Protein AF-A0A2R5G5I7-F1 (afdb_monomer)

InterPro domains:
  IPR021102 Peptide-N4-(N-acetyl-beta-glucosaminyl)asparagine amidase A [PTHR31104] (161-256)
  IPR056948 Peptide N-acetyl-beta-D-glucosaminyl asparaginase amidase A, N-terminal [PF12222] (2-247)

Nearest PDB structures (foldseek):
  4w8j-assembly1_A-2  TM=5.426E-01  e=4.373E-01  Bacillus thuringiensis serovar kurstaki str. HD73
  1c28-assembly1_A  TM=5.038E-01  e=1.979E+00  Mus musculus
  4ht1-assembly1_T  TM=3.575E-01  e=1.871E+00  Homo sapiens
  2boi-assembly1_A  TM=2.835E-01  e=2.093E+00  Chromobacterium violaceum
  7xpg-assembly1_A  TM=1.201E-01  e=4.329E+00  Lake Sinai virus 1

pLDDT: mean 86.91, std 13.25, range [26.72, 98.12]

Structure (mmCIF, N/CA/C/O backbone):
data_AF-A0A2R5G5I7-F1
#
_entry.id   AF-A0A2R5G5I7-F1
#
loop_
_atom_site.group_PDB
_atom_site.id
_atom_site.type_symbol
_atom_site.label_atom_id
_atom_site.label_alt_id
_atom_site.label_comp_id
_atom_site.label_asym_id
_atom_site.label_entity_id
_atom_site.label_seq_id
_atom_site.pdbx_PDB_ins_code
_atom_site.Cartn_x
_atom_site.Cartn_y
_atom_site.Cartn_z
_atom_site.occupancy
_atom_site.B_iso_or_equiv
_atom_site.auth_seq_id
_atom_site.auth_comp_id
_atom_site.auth_asym_id
_atom_site.auth_atom_id
_atom_site.pdbx_PDB_model_num
ATOM 1 N N . MET A 1 1 ? -16.410 -12.093 -3.187 1.00 86.00 1 MET A N 1
ATOM 2 C CA . MET A 1 1 ? -14.958 -11.847 -3.341 1.00 86.00 1 MET A CA 1
ATOM 3 C C . MET A 1 1 ? -14.783 -10.716 -4.334 1.00 86.00 1 MET A C 1
ATOM 5 O O . MET A 1 1 ? -15.538 -10.669 -5.301 1.00 86.00 1 MET A O 1
ATOM 9 N N . VAL A 1 2 ? -13.843 -9.808 -4.097 1.00 90.75 2 VAL A N 1
ATOM 10 C CA . VAL A 1 2 ? -13.507 -8.735 -5.038 1.00 90.75 2 VAL A CA 1
ATOM 11 C C . VAL A 1 2 ? -12.024 -8.823 -5.360 1.00 90.75 2 VAL A C 1
ATOM 13 O O . VAL A 1 2 ? -11.201 -8.785 -4.452 1.00 90.75 2 VAL A O 1
ATOM 16 N N . VAL A 1 3 ? -11.691 -8.945 -6.642 1.00 94.88 3 VAL A N 1
ATOM 17 C CA . VAL A 1 3 ? -10.308 -9.019 -7.127 1.00 94.88 3 VAL A CA 1
ATOM 18 C C . VAL A 1 3 ? -10.029 -7.800 -7.990 1.00 94.88 3 VAL A C 1
ATOM 20 O O . VAL A 1 3 ? -10.799 -7.487 -8.894 1.00 94.88 3 VAL A O 1
ATOM 23 N N . LEU A 1 4 ? -8.931 -7.111 -7.711 1.00 95.75 4 LEU A N 1
ATOM 24 C CA . LEU A 1 4 ? -8.389 -6.085 -8.584 1.00 95.75 4 LEU A CA 1
ATOM 25 C C . LEU A 1 4 ? -7.396 -6.742 -9.546 1.00 95.75 4 LEU A C 1
ATOM 27 O O . LEU A 1 4 ? -6.404 -7.321 -9.109 1.00 95.75 4 LEU A O 1
ATOM 31 N N . GLU A 1 5 ? -7.666 -6.644 -10.840 1.00 97.25 5 GLU A N 1
ATOM 32 C CA . GLU A 1 5 ? -6.769 -7.057 -11.913 1.00 97.25 5 GLU A CA 1
ATOM 33 C C . GLU A 1 5 ? -6.118 -5.812 -12.525 1.00 97.25 5 GLU A C 1
ATOM 35 O O . GLU A 1 5 ? -6.801 -4.843 -12.863 1.00 97.25 5 GLU A O 1
ATOM 40 N N . MET A 1 6 ? -4.799 -5.829 -12.683 1.00 97.69 6 MET A N 1
ATOM 41 C CA . MET A 1 6 ? -4.054 -4.834 -13.446 1.00 97.69 6 MET A CA 1
ATOM 42 C C . MET A 1 6 ? -3.291 -5.534 -14.566 1.00 97.69 6 MET A C 1
ATOM 44 O O . MET A 1 6 ? -2.463 -6.399 -14.304 1.00 97.69 6 MET A O 1
ATOM 48 N N . GLU A 1 7 ? -3.516 -5.105 -15.803 1.00 98.00 7 GLU A N 1
ATOM 49 C CA . GLU A 1 7 ? -2.695 -5.455 -16.960 1.00 98.00 7 GLU A CA 1
ATOM 50 C C . GLU A 1 7 ? -1.863 -4.242 -17.351 1.00 98.00 7 GLU A C 1
ATOM 52 O O . GLU A 1 7 ? -2.399 -3.147 -17.541 1.00 98.00 7 GLU A O 1
ATOM 57 N N . ALA A 1 8 ? -0.555 -4.421 -17.493 1.00 97.12 8 ALA A N 1
ATOM 58 C CA . ALA A 1 8 ? 0.335 -3.328 -17.830 1.00 97.12 8 ALA A CA 1
ATOM 59 C C . ALA A 1 8 ? 1.416 -3.749 -18.824 1.00 97.12 8 ALA A C 1
ATOM 61 O O . ALA A 1 8 ? 1.831 -4.907 -18.902 1.00 97.12 8 ALA A O 1
ATOM 62 N N . ALA A 1 9 ? 1.867 -2.784 -19.616 1.00 96.44 9 ALA A N 1
ATOM 63 C CA . ALA A 1 9 ? 2.983 -2.954 -20.525 1.00 96.44 9 ALA A CA 1
ATOM 64 C C . ALA A 1 9 ? 3.779 -1.661 -20.634 1.00 96.44 9 ALA A C 1
ATOM 66 O O . ALA A 1 9 ? 3.211 -0.569 -20.633 1.00 96.44 9 ALA A O 1
ATOM 67 N N . VAL A 1 10 ? 5.089 -1.797 -20.797 1.00 95.38 10 VAL A N 1
ATOM 68 C CA . VAL A 1 10 ? 5.970 -0.688 -21.149 1.00 95.38 10 VAL A CA 1
ATOM 69 C C . VAL A 1 10 ? 6.712 -1.029 -22.431 1.00 95.38 10 VAL A C 1
ATOM 71 O O . VAL A 1 10 ? 7.207 -2.146 -22.601 1.00 95.38 10 VAL A O 1
ATOM 74 N N . ASP A 1 11 ? 6.727 -0.071 -23.351 1.00 93.94 11 ASP A N 1
ATOM 75 C CA . ASP A 1 11 ? 7.384 -0.189 -24.649 1.00 93.94 11 ASP A CA 1
ATOM 76 C C . ASP A 1 11 ? 8.391 0.944 -24.817 1.00 93.94 11 ASP A C 1
ATOM 78 O O . ASP A 1 11 ? 8.018 2.119 -24.779 1.00 93.94 11 ASP A O 1
ATOM 82 N N . GLY A 1 12 ? 9.666 0.580 -24.953 1.00 93.62 12 GLY A N 1
ATOM 83 C CA . GLY A 1 12 ? 10.798 1.498 -25.012 1.00 93.62 12 GLY A CA 1
ATOM 84 C C . GLY A 1 12 ? 11.698 1.410 -23.781 1.00 93.62 12 GLY A C 1
ATOM 85 O O . GLY A 1 12 ? 11.572 0.523 -22.942 1.00 93.62 12 GLY A O 1
ATOM 86 N N . ARG A 1 13 ? 12.652 2.338 -23.680 1.00 93.44 13 ARG A N 1
ATOM 87 C CA . ARG A 1 13 ? 13.638 2.357 -22.594 1.00 93.44 13 ARG A CA 1
ATOM 88 C C . ARG A 1 13 ? 13.071 3.007 -21.342 1.00 93.44 13 ARG A C 1
ATOM 90 O O . ARG A 1 13 ? 12.703 4.178 -21.386 1.00 93.44 13 ARG A O 1
ATOM 97 N N . GLN A 1 14 ? 13.062 2.291 -20.222 1.00 94.12 14 GLN A N 1
ATOM 98 C CA . GLN A 1 14 ? 12.621 2.822 -18.931 1.00 94.12 14 GLN A CA 1
ATOM 99 C C . GLN A 1 14 ? 13.295 2.077 -17.777 1.00 94.12 14 GLN A C 1
ATOM 101 O O . GLN A 1 14 ? 13.744 0.951 -17.967 1.00 94.12 14 GLN A O 1
ATOM 106 N N . PHE A 1 15 ? 13.378 2.719 -16.612 1.00 93.19 15 PHE A N 1
ATOM 107 C CA . PHE A 1 15 ? 13.672 2.042 -15.347 1.00 93.19 15 PHE A CA 1
ATOM 108 C C . PHE A 1 15 ? 12.393 1.539 -14.689 1.00 93.19 15 PHE A C 1
ATOM 110 O O . PHE A 1 15 ? 11.290 1.922 -15.085 1.00 93.19 15 PHE A O 1
ATOM 117 N N . ASP A 1 16 ? 12.531 0.701 -13.674 1.00 92.25 16 ASP A N 1
ATOM 118 C CA . ASP A 1 16 ? 11.408 0.375 -12.814 1.00 92.25 16 ASP A CA 1
ATOM 119 C C . ASP A 1 16 ? 10.873 1.624 -12.089 1.00 92.25 16 ASP A C 1
ATOM 121 O O . ASP A 1 16 ? 11.587 2.597 -11.827 1.00 92.25 16 ASP A O 1
ATOM 125 N N . ARG A 1 17 ? 9.562 1.638 -11.846 1.00 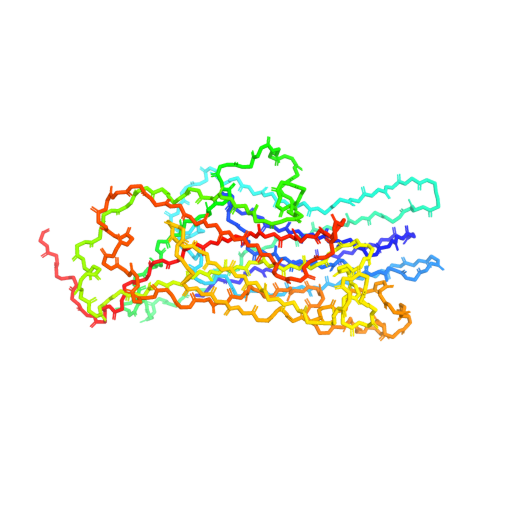94.06 17 ARG A N 1
ATOM 126 C CA . ARG A 1 17 ? 8.848 2.758 -11.234 1.00 94.06 17 ARG A CA 1
ATOM 127 C C . ARG A 1 17 ? 7.951 2.236 -10.137 1.00 94.06 17 ARG A C 1
ATOM 129 O O . ARG A 1 17 ? 7.108 1.383 -10.396 1.00 94.06 17 ARG A O 1
ATOM 136 N N . MET A 1 18 ? 8.059 2.810 -8.943 1.00 93.50 18 MET A N 1
ATOM 137 C CA . MET A 1 18 ? 7.036 2.604 -7.926 1.00 93.50 18 MET A CA 1
ATOM 138 C C . MET A 1 18 ? 5.689 3.130 -8.433 1.00 93.50 18 MET A C 1
ATOM 140 O O . MET A 1 18 ? 5.617 4.163 -9.101 1.00 93.50 18 MET A O 1
ATOM 144 N N . GLY A 1 19 ? 4.625 2.422 -8.082 1.00 95.12 19 GLY A N 1
ATOM 145 C CA . GLY A 1 19 ? 3.267 2.796 -8.401 1.00 95.12 19 GLY A CA 1
ATOM 146 C C . GLY A 1 19 ? 2.276 2.388 -7.327 1.00 95.12 19 GLY A C 1
ATOM 147 O O . GLY A 1 19 ? 2.539 1.516 -6.493 1.00 95.12 19 GLY A O 1
ATOM 148 N N . GLY A 1 20 ? 1.102 2.999 -7.386 1.00 95.62 20 GLY A N 1
ATOM 149 C CA . GLY A 1 20 ? -0.041 2.566 -6.602 1.00 95.62 20 GLY A CA 1
ATOM 150 C C . GLY A 1 20 ? -1.366 2.877 -7.279 1.00 95.62 20 GLY A C 1
ATOM 151 O O . GLY A 1 20 ? -1.437 3.682 -8.211 1.00 95.62 20 GLY A O 1
ATOM 152 N N . PHE A 1 21 ? -2.418 2.226 -6.795 1.00 95.69 21 PHE A N 1
ATOM 153 C CA . PHE A 1 21 ? -3.791 2.490 -7.205 1.00 95.69 21 PHE A CA 1
ATOM 154 C C . PHE A 1 21 ? -4.659 2.736 -5.974 1.00 95.69 21 PHE A C 1
ATOM 156 O O . PHE A 1 21 ? -4.633 1.943 -5.028 1.00 95.69 21 PHE A O 1
ATOM 163 N N . TRP A 1 22 ? -5.425 3.823 -6.002 1.00 93.94 22 TRP A N 1
ATOM 164 C CA . TRP A 1 22 ? -6.301 4.247 -4.918 1.00 93.94 22 TRP A CA 1
ATOM 165 C C . TRP A 1 22 ? -7.735 4.401 -5.404 1.00 93.94 22 TRP A C 1
ATOM 167 O O . TRP A 1 22 ? -7.970 4.850 -6.525 1.00 93.94 22 TRP A O 1
ATOM 177 N N . ILE A 1 23 ? -8.682 4.089 -4.521 1.00 91.25 23 ILE A N 1
ATOM 178 C CA . ILE A 1 23 ? -10.095 4.447 -4.669 1.00 91.25 23 ILE A CA 1
ATOM 179 C C . ILE A 1 23 ? -10.515 5.212 -3.418 1.00 91.25 23 ILE A C 1
ATOM 181 O O . ILE A 1 23 ? -10.283 4.732 -2.313 1.00 91.25 23 ILE A O 1
ATOM 185 N N . ASP A 1 24 ? -11.095 6.403 -3.575 1.00 88.62 24 ASP A N 1
ATOM 186 C CA . ASP A 1 24 ? -11.522 7.295 -2.486 1.00 88.62 24 ASP A CA 1
ATOM 187 C C . ASP A 1 24 ? -10.443 7.455 -1.388 1.00 88.62 24 ASP A C 1
ATOM 189 O O . ASP A 1 24 ? -10.712 7.377 -0.189 1.00 88.62 24 ASP A O 1
ATOM 193 N N . ASN A 1 25 ? -9.194 7.675 -1.812 1.00 89.94 25 ASN A N 1
ATOM 194 C CA . ASN A 1 25 ? -7.980 7.766 -0.984 1.00 89.94 25 ASN A CA 1
ATOM 195 C C . ASN A 1 25 ? -7.515 6.476 -0.284 1.00 89.94 25 ASN A C 1
ATOM 197 O O . ASN A 1 25 ? -6.524 6.502 0.442 1.00 89.94 25 ASN A O 1
ATOM 201 N N . CYS A 1 26 ? -8.169 5.340 -0.502 1.00 92.31 26 CYS A N 1
ATOM 202 C CA . CYS A 1 26 ? -7.730 4.053 0.024 1.00 92.31 26 CYS A CA 1
ATOM 203 C C . CYS A 1 26 ? -6.816 3.348 -0.979 1.00 92.31 26 CYS A C 1
ATOM 205 O O . CYS A 1 26 ? -7.237 3.060 -2.101 1.00 92.31 26 CYS A O 1
ATOM 207 N N . LYS A 1 27 ? -5.569 3.067 -0.581 1.00 94.69 27 LYS A N 1
ATOM 208 C CA . LYS A 1 27 ? -4.617 2.324 -1.412 1.00 94.69 27 LYS A CA 1
ATOM 209 C C . LYS A 1 27 ? -5.051 0.865 -1.532 1.00 94.69 27 LYS A C 1
ATOM 211 O O . LYS A 1 27 ? -5.058 0.119 -0.555 1.00 94.69 27 LYS A O 1
ATOM 216 N N . LEU A 1 28 ? -5.360 0.442 -2.751 1.00 94.94 28 LEU A N 1
ATOM 217 C CA . LEU A 1 28 ? -5.752 -0.933 -3.048 1.00 94.94 28 LEU A CA 1
ATOM 218 C C . LEU A 1 28 ? -4.622 -1.743 -3.673 1.00 94.94 28 LEU A C 1
ATOM 220 O O . LEU A 1 28 ? -4.646 -2.963 -3.566 1.00 94.94 28 LEU A O 1
ATOM 224 N N . LEU A 1 29 ? -3.634 -1.091 -4.290 1.00 96.44 29 LEU A N 1
ATOM 225 C CA . LEU A 1 29 ? -2.477 -1.745 -4.899 1.00 96.44 29 LEU A CA 1
ATOM 226 C C . LEU A 1 29 ? -1.211 -0.908 -4.689 1.00 96.44 29 LEU A C 1
ATOM 228 O O . LEU A 1 29 ? -1.249 0.315 -4.814 1.00 96.44 29 LEU A O 1
ATOM 232 N N . HIS A 1 30 ? -0.094 -1.582 -4.412 1.00 96.56 30 HIS A N 1
ATOM 233 C CA . HIS A 1 30 ? 1.258 -1.020 -4.330 1.00 96.56 30 HIS A CA 1
ATOM 234 C C . HIS A 1 30 ? 2.199 -1.914 -5.135 1.00 96.56 30 HIS A C 1
ATOM 236 O O . HIS A 1 30 ? 2.119 -3.135 -5.011 1.00 96.56 30 HIS A O 1
ATOM 242 N N . LEU A 1 31 ? 3.063 -1.342 -5.970 1.00 96.12 31 LEU A N 1
ATOM 243 C CA . LEU A 1 31 ? 3.909 -2.111 -6.889 1.00 96.12 31 LEU A CA 1
ATOM 244 C C . LEU A 1 31 ? 5.167 -1.346 -7.311 1.00 96.12 31 LEU A C 1
ATOM 246 O O . LEU A 1 31 ? 5.245 -0.132 -7.139 1.00 96.12 31 LEU A O 1
ATOM 250 N N . THR A 1 32 ? 6.116 -2.050 -7.925 1.00 95.38 32 THR A N 1
ATOM 251 C CA . THR A 1 32 ? 7.037 -1.487 -8.922 1.00 95.38 32 THR A CA 1
ATOM 252 C C . THR A 1 32 ? 6.690 -2.027 -10.314 1.00 95.38 32 THR A C 1
ATOM 254 O O . THR A 1 32 ? 6.130 -3.117 -10.440 1.00 95.38 32 THR A O 1
ATOM 257 N N . THR A 1 33 ? 6.955 -1.268 -11.374 1.00 95.62 33 THR A N 1
ATOM 258 C CA . THR A 1 33 ? 6.709 -1.695 -12.759 1.00 95.62 33 THR A CA 1
ATOM 259 C C . THR A 1 33 ? 7.786 -2.658 -13.234 1.00 95.62 33 THR A C 1
ATOM 261 O O . THR A 1 33 ? 8.932 -2.538 -12.820 1.00 95.62 33 THR A O 1
ATOM 264 N N . ALA A 1 34 ? 7.466 -3.547 -14.177 1.00 94.38 34 ALA A N 1
ATOM 265 C CA . ALA A 1 34 ? 8.493 -4.379 -14.798 1.00 94.38 34 ALA A CA 1
ATOM 266 C C . ALA A 1 34 ? 9.451 -3.527 -15.652 1.00 94.38 34 ALA A C 1
ATOM 268 O O . ALA A 1 34 ? 9.011 -2.784 -16.531 1.00 94.38 34 ALA A O 1
ATOM 269 N N . GLU A 1 35 ? 10.760 -3.651 -15.420 1.00 92.69 35 GLU A N 1
ATOM 270 C CA . GLU A 1 35 ? 11.772 -2.927 -16.195 1.00 92.69 35 GLU A CA 1
ATOM 271 C C . GLU A 1 35 ? 12.026 -3.575 -17.581 1.00 92.69 35 GLU A C 1
ATOM 273 O O . GLU A 1 35 ? 12.472 -4.732 -17.654 1.00 92.69 35 GLU A O 1
ATOM 278 N N . PRO A 1 36 ? 11.838 -2.848 -18.701 1.00 90.06 36 PRO A N 1
ATOM 279 C CA . PRO A 1 36 ? 12.081 -3.365 -20.048 1.00 90.06 36 PRO A CA 1
ATOM 280 C C . PRO A 1 36 ? 13.575 -3.586 -20.328 1.00 90.06 36 PRO A C 1
ATOM 282 O O . PRO A 1 36 ? 14.438 -2.878 -19.815 1.00 90.06 36 PRO A O 1
ATOM 285 N N . LEU A 1 37 ? 13.898 -4.551 -21.197 1.00 81.00 37 LEU A N 1
ATOM 286 C CA . LEU A 1 37 ? 15.235 -4.633 -21.796 1.00 81.00 37 LEU A CA 1
ATOM 287 C C . LEU A 1 37 ? 15.387 -3.526 -22.838 1.00 81.00 37 LEU A C 1
ATOM 289 O O . LEU A 1 37 ? 14.476 -3.282 -23.620 1.00 81.00 37 LEU A O 1
ATOM 293 N N . ASN A 1 38 ? 16.540 -2.864 -22.863 1.00 70.06 38 ASN A N 1
ATOM 294 C CA . ASN A 1 38 ? 16.769 -1.737 -23.761 1.00 70.06 38 ASN A CA 1
ATOM 295 C C . ASN A 1 38 ? 17.230 -2.173 -25.162 1.00 70.06 38 ASN A C 1
ATOM 297 O O . ASN A 1 38 ? 18.329 -2.725 -25.259 1.00 70.06 38 ASN A O 1
ATOM 301 N N . PRO A 1 39 ? 16.515 -1.792 -26.243 1.00 68.75 39 PRO A N 1
ATOM 302 C CA . PRO A 1 39 ? 15.084 -1.460 -26.331 1.00 68.75 39 PRO A CA 1
ATOM 303 C C . PRO A 1 39 ? 14.205 -2.717 -26.487 1.00 68.75 39 PRO A C 1
ATOM 305 O O . PRO A 1 39 ? 14.615 -3.699 -27.107 1.00 68.75 39 PRO A O 1
ATOM 308 N N . GLY A 1 40 ? 12.979 -2.670 -25.961 1.00 82.31 40 GLY A N 1
ATOM 309 C CA . GLY A 1 40 ? 12.063 -3.804 -25.972 1.00 82.31 40 GLY A CA 1
ATOM 310 C C . GLY A 1 40 ? 10.753 -3.520 -25.241 1.00 82.31 40 GLY A C 1
ATOM 311 O O . GLY A 1 40 ? 10.602 -2.499 -24.570 1.00 82.31 40 GLY A O 1
ATOM 312 N N . ARG A 1 41 ? 9.809 -4.454 -25.382 1.00 90.94 41 ARG A N 1
ATOM 313 C CA . ARG A 1 41 ? 8.504 -4.429 -24.718 1.00 90.94 41 ARG A CA 1
ATOM 314 C C . ARG A 1 41 ? 8.470 -5.476 -23.614 1.00 90.94 41 ARG A C 1
ATOM 316 O O . ARG A 1 41 ? 8.804 -6.634 -23.859 1.00 90.94 41 ARG A O 1
ATOM 323 N N . VAL A 1 42 ? 7.999 -5.090 -22.434 1.00 92.81 42 VAL A N 1
ATOM 324 C CA . VAL A 1 42 ? 7.639 -6.026 -21.361 1.00 92.81 42 VAL A CA 1
ATOM 325 C C . VAL A 1 42 ? 6.187 -5.796 -20.965 1.00 92.81 42 VAL A C 1
ATOM 327 O O . VAL A 1 42 ? 5.706 -4.663 -20.955 1.00 92.81 42 VAL A O 1
ATOM 330 N N . ALA A 1 43 ? 5.479 -6.886 -20.694 1.00 94.69 43 ALA A N 1
ATOM 331 C CA . ALA A 1 43 ? 4.103 -6.876 -20.228 1.00 94.69 43 ALA A CA 1
ATOM 332 C C . ALA A 1 43 ? 3.993 -7.752 -18.983 1.00 94.69 43 ALA A C 1
ATOM 334 O O . ALA A 1 43 ? 4.698 -8.756 -18.868 1.00 94.69 43 ALA A O 1
ATOM 335 N N . TRP A 1 44 ? 3.123 -7.358 -18.063 1.00 95.19 44 TRP A N 1
ATOM 336 C CA . TRP A 1 44 ? 2.859 -8.082 -16.831 1.00 95.19 44 TRP A CA 1
ATOM 337 C C . TRP A 1 44 ? 1.400 -7.909 -16.422 1.00 95.19 44 TRP A C 1
ATOM 339 O O . TRP A 1 44 ? 0.730 -6.953 -16.822 1.00 95.19 44 TRP A O 1
ATOM 349 N N . SER A 1 45 ? 0.917 -8.846 -15.616 1.00 95.81 45 SER A N 1
ATOM 350 C CA . SER A 1 45 ? -0.388 -8.767 -14.979 1.00 95.81 45 SER A CA 1
ATOM 351 C C . SER A 1 45 ? -0.257 -8.976 -13.477 1.00 95.81 45 SER A C 1
ATOM 353 O O . SER A 1 45 ? 0.687 -9.604 -12.992 1.00 95.81 45 SER A O 1
ATOM 355 N N . VAL A 1 46 ? -1.199 -8.401 -12.740 1.00 95.88 46 VAL A N 1
ATOM 356 C CA . VAL A 1 46 ? -1.295 -8.501 -11.290 1.00 95.88 46 VAL A CA 1
ATOM 357 C C . VAL A 1 46 ? -2.742 -8.761 -10.927 1.00 95.88 46 VAL A C 1
ATOM 359 O O . VAL A 1 46 ? -3.630 -8.046 -11.381 1.00 95.88 46 VAL A O 1
ATOM 362 N N . GLU A 1 47 ? -2.959 -9.734 -10.055 1.00 96.44 47 GLU A N 1
ATOM 363 C CA . GLU A 1 47 ? -4.237 -9.958 -9.395 1.00 96.44 47 GLU A CA 1
ATOM 364 C C . GLU A 1 47 ? -4.065 -9.748 -7.895 1.00 96.44 47 GLU A C 1
ATOM 366 O O . GLU A 1 47 ? -3.090 -10.206 -7.287 1.00 96.44 47 GLU A O 1
ATOM 371 N N . ARG A 1 48 ? -5.013 -9.043 -7.285 1.00 95.12 48 ARG A N 1
ATOM 372 C CA . ARG A 1 48 ? -5.007 -8.776 -5.853 1.00 95.12 48 ARG A CA 1
ATOM 373 C C . ARG A 1 48 ? -6.394 -8.926 -5.268 1.00 95.12 48 ARG A C 1
ATOM 375 O O . ARG A 1 48 ? -7.333 -8.269 -5.712 1.00 95.12 48 ARG A O 1
ATOM 382 N N . ASP A 1 49 ? -6.506 -9.750 -4.235 1.00 94.12 49 ASP A N 1
ATOM 383 C CA . ASP A 1 49 ? -7.720 -9.816 -3.435 1.00 94.12 49 ASP A CA 1
ATOM 384 C C . ASP A 1 49 ? -7.885 -8.507 -2.650 1.00 94.12 49 ASP A C 1
ATOM 386 O O . ASP A 1 49 ? -7.055 -8.145 -1.815 1.00 94.12 49 ASP A O 1
ATOM 390 N N . VAL A 1 50 ? -8.957 -7.783 -2.955 1.00 93.88 50 VAL A N 1
ATOM 391 C CA . VAL A 1 50 ? -9.361 -6.544 -2.281 1.00 93.88 50 VAL A CA 1
ATOM 392 C C . VAL A 1 50 ? -10.723 -6.715 -1.604 1.00 93.88 50 VAL A C 1
ATOM 394 O O . VAL A 1 50 ? -11.411 -5.738 -1.315 1.00 93.88 50 VAL A O 1
ATOM 397 N N . THR A 1 51 ? -11.123 -7.958 -1.314 1.00 90.75 51 THR A N 1
ATOM 398 C CA . THR A 1 51 ? -12.363 -8.295 -0.603 1.00 90.75 51 THR A CA 1
ATOM 399 C C . THR A 1 51 ? -12.528 -7.538 0.721 1.00 90.75 51 THR A C 1
ATOM 401 O O . THR A 1 51 ? -13.644 -7.071 0.961 1.00 90.75 51 THR A O 1
ATOM 404 N N . PRO A 1 52 ? -11.482 -7.311 1.549 1.00 89.69 52 PRO A N 1
ATOM 405 C CA . PRO A 1 52 ? -11.617 -6.484 2.754 1.00 89.69 52 PRO A CA 1
ATOM 406 C C . PRO A 1 52 ? -12.111 -5.052 2.477 1.00 89.69 52 PRO A C 1
ATOM 408 O O . PRO A 1 52 ? -12.758 -4.442 3.323 1.00 89.69 52 PRO A O 1
ATOM 411 N N . PHE A 1 53 ? -11.882 -4.537 1.266 1.00 90.69 53 PHE A N 1
ATOM 412 C CA . PHE A 1 53 ? -12.292 -3.203 0.818 1.00 90.69 53 PHE A CA 1
ATOM 413 C C . PHE A 1 53 ? -13.604 -3.209 0.023 1.00 90.69 53 PHE A C 1
ATOM 415 O O . PHE A 1 53 ? -14.010 -2.177 -0.512 1.00 90.69 53 PHE A O 1
ATOM 422 N N . ALA A 1 54 ? -14.308 -4.344 -0.055 1.00 88.81 54 ALA A N 1
ATOM 423 C CA . ALA A 1 54 ? -15.508 -4.486 -0.881 1.00 88.81 54 ALA A CA 1
ATOM 424 C C . ALA A 1 54 ? -16.595 -3.448 -0.555 1.00 88.81 54 ALA A C 1
ATOM 426 O O . ALA A 1 54 ? -17.337 -3.055 -1.453 1.00 88.81 54 ALA A O 1
ATOM 427 N N . ARG A 1 55 ? -16.653 -2.936 0.686 1.00 86.12 55 ARG A N 1
ATOM 428 C CA . ARG A 1 55 ? -17.588 -1.866 1.090 1.00 86.12 55 ARG A CA 1
ATOM 429 C C . ARG A 1 55 ? -17.443 -0.595 0.258 1.00 86.12 55 ARG A C 1
ATOM 431 O O . ARG A 1 55 ? -18.406 0.143 0.086 1.00 86.12 55 ARG A O 1
ATOM 438 N N . MET A 1 56 ? -16.239 -0.339 -0.246 1.00 86.00 56 MET A N 1
ATOM 439 C CA . MET A 1 56 ? -15.945 0.829 -1.069 1.00 86.00 56 MET A CA 1
ATOM 440 C C . MET A 1 56 ? -16.416 0.662 -2.515 1.00 86.00 56 MET A C 1
ATOM 442 O O . MET A 1 56 ? -16.617 1.670 -3.188 1.00 86.00 56 MET A O 1
ATOM 446 N N . LEU A 1 57 ? -16.600 -0.580 -2.977 1.00 84.06 57 LEU A N 1
ATOM 447 C CA . LEU A 1 57 ? -16.787 -0.936 -4.389 1.00 84.06 57 LEU A CA 1
ATOM 448 C C . LEU A 1 57 ? -18.186 -1.486 -4.693 1.00 84.06 57 LEU A C 1
ATOM 450 O O . LEU A 1 57 ? -18.692 -1.324 -5.800 1.00 84.06 57 LEU A O 1
ATOM 454 N N . VAL A 1 58 ? -18.816 -2.151 -3.724 1.00 80.06 58 VAL A N 1
ATOM 455 C CA . VAL A 1 58 ? -20.097 -2.843 -3.893 1.00 80.06 58 VAL A CA 1
ATOM 456 C C . VAL A 1 58 ? -21.237 -1.997 -3.328 1.00 80.06 58 VAL A C 1
ATOM 458 O O . VAL A 1 58 ? -21.147 -1.478 -2.219 1.00 80.06 58 VAL A O 1
ATOM 461 N N . GLY A 1 59 ? -22.339 -1.888 -4.077 1.00 73.12 59 GLY A N 1
ATOM 462 C CA . GLY A 1 59 ? -23.584 -1.270 -3.596 1.00 73.12 59 GLY A CA 1
ATOM 463 C C . GLY A 1 59 ? -23.570 0.261 -3.520 1.00 73.12 59 GLY A C 1
ATOM 464 O O . GLY A 1 59 ? -24.483 0.846 -2.944 1.00 73.12 59 GLY A O 1
ATOM 465 N N . ARG A 1 60 ? -22.558 0.916 -4.100 1.00 72.69 60 ARG A N 1
ATOM 466 C CA . ARG A 1 60 ? -22.457 2.379 -4.184 1.00 72.69 60 ARG A CA 1
ATOM 467 C C . ARG A 1 60 ? -22.757 2.872 -5.598 1.00 72.69 60 ARG A C 1
ATOM 469 O O . ARG A 1 60 ? -22.365 2.244 -6.579 1.00 72.69 60 ARG A O 1
ATOM 476 N N . SER A 1 61 ? -23.423 4.020 -5.688 1.00 69.00 61 SER A N 1
ATOM 477 C CA . SER A 1 61 ? -23.633 4.735 -6.949 1.00 69.00 61 SER A CA 1
ATOM 478 C C . SER A 1 61 ? -22.397 5.566 -7.302 1.00 69.00 61 SER A C 1
ATOM 480 O O . SER A 1 61 ? -21.852 6.253 -6.441 1.00 69.00 61 SER A O 1
ATOM 482 N N . MET A 1 62 ? -21.982 5.515 -8.569 1.00 70.69 62 MET A N 1
ATOM 483 C CA . MET A 1 62 ? -20.910 6.343 -9.143 1.00 70.69 62 MET A CA 1
ATOM 484 C C . MET A 1 62 ? -21.193 7.852 -8.986 1.00 70.69 62 MET A C 1
ATOM 486 O O . MET A 1 62 ? -22.367 8.238 -8.991 1.00 70.69 62 MET A O 1
ATOM 490 N N . PRO A 1 63 ? -20.153 8.714 -8.939 1.00 76.56 63 PRO A N 1
ATOM 491 C CA . PRO A 1 63 ? -18.736 8.426 -9.223 1.00 76.56 63 PRO A CA 1
ATOM 492 C C . PRO A 1 63 ? -17.877 8.066 -7.993 1.00 76.56 63 PRO A C 1
ATOM 494 O O . PRO A 1 63 ? -18.110 8.572 -6.899 1.00 76.56 63 PRO A O 1
ATOM 497 N N . PHE A 1 64 ? -16.849 7.236 -8.211 1.00 80.31 64 PHE A N 1
ATOM 498 C CA . PHE A 1 64 ? -15.707 7.052 -7.299 1.00 80.31 64 PHE A CA 1
ATOM 499 C C . PHE A 1 64 ? -14.523 7.903 -7.768 1.00 80.31 64 PHE A C 1
ATOM 501 O O . PHE A 1 64 ? -14.353 8.080 -8.978 1.00 80.31 64 PHE A O 1
ATOM 508 N N . ASP A 1 65 ? -13.685 8.374 -6.843 1.00 87.19 65 ASP A N 1
ATOM 509 C CA . ASP A 1 65 ? -12.383 8.946 -7.197 1.00 87.19 65 ASP A CA 1
ATOM 510 C C . ASP A 1 65 ? -11.352 7.817 -7.300 1.00 87.19 65 ASP A C 1
ATOM 512 O O . ASP A 1 65 ? -11.043 7.163 -6.303 1.00 87.19 65 ASP A O 1
ATOM 516 N N . ALA A 1 66 ? -10.864 7.540 -8.509 1.00 89.75 66 ALA A N 1
ATOM 517 C CA . ALA A 1 66 ? -9.914 6.466 -8.781 1.00 89.75 66 ALA A CA 1
ATOM 518 C C . ALA A 1 66 ? -8.619 7.046 -9.353 1.00 89.75 66 ALA A C 1
ATOM 520 O O . ALA A 1 66 ? -8.624 7.665 -10.419 1.00 89.75 66 ALA A O 1
ATOM 521 N N . ILE A 1 67 ? -7.505 6.812 -8.658 1.00 92.06 67 ILE A N 1
ATOM 522 C CA . ILE A 1 67 ? -6.205 7.397 -8.996 1.00 92.06 67 ILE A CA 1
ATOM 523 C C . ILE A 1 67 ? -5.187 6.277 -9.195 1.00 92.06 67 ILE A C 1
ATOM 525 O O . ILE A 1 67 ? -4.931 5.487 -8.289 1.00 92.06 67 ILE A O 1
ATOM 529 N N . LEU A 1 68 ? -4.584 6.233 -10.383 1.00 94.19 68 LEU A N 1
ATOM 530 C CA . LEU A 1 68 ? -3.380 5.459 -10.673 1.00 94.19 68 LEU A CA 1
ATOM 531 C C . LEU A 1 68 ? -2.201 6.432 -10.727 1.00 94.19 68 LEU A C 1
ATOM 533 O O . LEU A 1 68 ? -2.161 7.288 -11.609 1.00 94.19 68 LEU A O 1
ATOM 537 N N . ASP A 1 69 ? -1.249 6.291 -9.807 1.00 94.69 69 ASP A N 1
ATOM 538 C CA . ASP A 1 69 ? -0.027 7.103 -9.786 1.00 94.69 69 ASP A CA 1
ATOM 539 C C . ASP A 1 69 ? 1.183 6.203 -10.037 1.00 94.69 69 ASP A C 1
ATOM 541 O O . ASP A 1 69 ? 1.534 5.367 -9.204 1.00 94.69 69 ASP A O 1
ATOM 545 N N . ILE A 1 70 ? 1.787 6.361 -11.215 1.00 95.50 70 ILE A N 1
ATOM 546 C CA . ILE A 1 70 ? 3.064 5.763 -11.611 1.00 95.50 70 ILE A CA 1
ATOM 547 C C . ILE A 1 70 ? 3.897 6.906 -12.203 1.00 95.50 70 ILE A C 1
ATOM 549 O O . ILE A 1 70 ? 3.670 7.271 -13.363 1.00 95.50 70 ILE A O 1
ATOM 553 N N . PRO A 1 71 ? 4.842 7.499 -11.447 1.00 92.88 71 PRO A N 1
ATOM 554 C CA . PRO A 1 71 ? 5.633 8.641 -11.906 1.00 92.88 71 PRO A CA 1
ATOM 555 C C . PRO A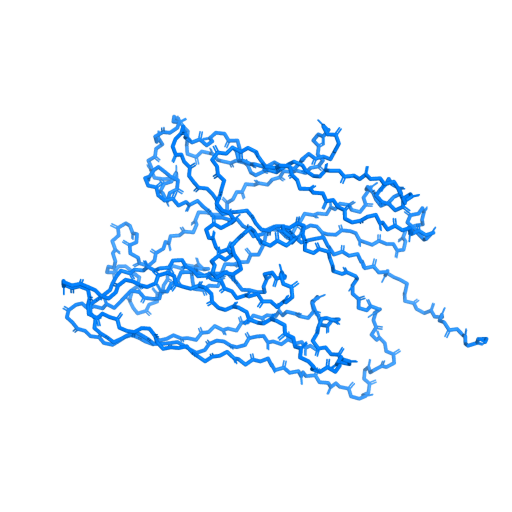 1 71 ? 6.565 8.285 -13.077 1.00 92.88 71 PRO A C 1
ATOM 557 O O . PRO A 1 71 ? 7.748 7.981 -12.899 1.00 92.88 71 PRO A O 1
ATOM 560 N N . ASN A 1 72 ? 6.033 8.321 -14.299 1.00 94.50 72 ASN A N 1
ATOM 561 C CA . ASN A 1 72 ? 6.771 8.007 -15.515 1.00 94.50 72 ASN A CA 1
ATOM 562 C C . ASN A 1 72 ? 7.372 9.271 -16.138 1.00 94.50 72 ASN A C 1
ATOM 564 O O . ASN A 1 72 ? 6.662 10.231 -16.437 1.00 94.50 72 ASN A O 1
ATOM 568 N N . ILE A 1 73 ? 8.680 9.253 -16.390 1.00 93.25 73 ILE A N 1
ATOM 569 C CA . ILE A 1 73 ? 9.389 10.343 -17.065 1.00 93.25 73 ILE A CA 1
ATOM 570 C C . ILE A 1 73 ? 9.823 9.834 -18.437 1.00 93.25 73 ILE A C 1
ATOM 572 O O . ILE A 1 73 ? 10.697 8.970 -18.535 1.00 93.25 73 ILE A O 1
ATOM 576 N N . VAL A 1 74 ? 9.207 10.383 -19.487 1.00 94.25 74 VAL A N 1
ATOM 577 C CA . VAL A 1 74 ? 9.518 10.068 -20.888 1.00 94.25 74 VAL A CA 1
ATOM 578 C C . VAL A 1 74 ? 10.315 11.226 -21.475 1.00 94.25 74 VAL A C 1
ATOM 580 O O . VAL A 1 74 ? 9.758 12.201 -21.979 1.00 94.25 74 VAL A O 1
ATOM 583 N N . GLN A 1 75 ? 11.635 11.155 -21.333 1.00 94.56 75 GLN A N 1
ATOM 584 C CA . GLN A 1 75 ? 12.542 12.205 -21.781 1.00 94.56 75 GLN A CA 1
ATOM 585 C C . GLN A 1 75 ? 13.939 11.656 -22.083 1.00 94.56 75 GLN A C 1
ATOM 587 O O . GLN A 1 75 ? 14.479 10.824 -21.350 1.00 94.56 75 GLN A O 1
ATOM 592 N N . GLY A 1 76 ? 14.566 12.195 -23.134 1.00 92.62 76 GLY A N 1
ATOM 593 C CA . GLY A 1 76 ? 15.945 11.878 -23.498 1.00 92.62 76 GLY A CA 1
ATOM 594 C C . GLY A 1 76 ? 16.097 10.394 -23.848 1.00 92.62 76 GLY A C 1
ATOM 595 O O . GLY A 1 76 ? 15.394 9.926 -24.742 1.00 92.62 76 GLY A O 1
ATOM 596 N N . PRO A 1 77 ? 16.987 9.637 -23.177 1.00 91.69 77 PRO A N 1
ATOM 597 C CA . PRO A 1 77 ? 17.141 8.214 -23.455 1.00 91.69 77 PRO A CA 1
ATOM 598 C C . PRO A 1 77 ? 15.957 7.371 -22.956 1.00 91.69 77 PRO A C 1
ATOM 600 O O . PRO A 1 77 ? 15.851 6.221 -23.370 1.00 91.69 77 PRO A O 1
ATOM 603 N N . TYR A 1 78 ? 15.097 7.898 -22.074 1.00 93.81 78 TYR A N 1
ATOM 604 C CA . TYR A 1 78 ? 13.943 7.180 -21.531 1.00 93.81 78 TYR A CA 1
ATOM 605 C C . TYR A 1 78 ? 12.726 7.381 -22.430 1.00 93.81 78 TYR A C 1
ATOM 607 O O . TYR A 1 78 ? 12.025 8.387 -22.340 1.00 93.81 78 TYR A O 1
ATOM 615 N N . THR A 1 79 ? 12.503 6.424 -23.324 1.00 95.00 79 THR A N 1
ATOM 616 C CA . THR A 1 79 ? 11.413 6.445 -24.308 1.00 95.00 79 THR A CA 1
ATOM 617 C C . THR A 1 79 ? 10.211 5.599 -23.895 1.00 95.00 79 THR A C 1
ATOM 619 O O . THR A 1 79 ? 9.208 5.595 -24.600 1.00 95.00 79 THR A O 1
ATOM 622 N N . GLY A 1 80 ? 10.306 4.877 -22.775 1.00 94.75 80 GLY A N 1
ATOM 623 C CA . GLY A 1 80 ? 9.319 3.888 -22.364 1.00 94.75 80 GLY A CA 1
ATOM 624 C C . GLY A 1 80 ? 7.984 4.490 -21.943 1.00 94.75 80 GLY A C 1
ATOM 625 O O . GLY A 1 80 ? 7.895 5.169 -20.915 1.00 94.75 80 GLY A O 1
ATOM 626 N N . VAL A 1 81 ? 6.937 4.197 -22.711 1.00 94.69 81 VAL A N 1
ATOM 627 C CA . VAL A 1 81 ? 5.557 4.586 -22.394 1.00 94.69 81 VAL A CA 1
ATOM 628 C C . VAL A 1 81 ? 4.859 3.432 -21.686 1.00 94.69 81 VAL A C 1
ATOM 630 O O . VAL A 1 81 ? 4.822 2.318 -22.208 1.00 94.69 81 VAL A O 1
ATOM 633 N N . ILE A 1 82 ? 4.307 3.706 -20.503 1.00 95.88 82 ILE A N 1
ATOM 634 C CA . ILE A 1 82 ? 3.591 2.725 -19.684 1.00 95.88 82 ILE A CA 1
ATOM 635 C C . ILE A 1 82 ? 2.097 2.814 -20.002 1.00 95.88 82 ILE A C 1
ATOM 637 O O . ILE A 1 82 ? 1.488 3.869 -19.834 1.00 95.88 82 ILE A O 1
ATOM 641 N N . ASN A 1 83 ? 1.515 1.701 -20.438 1.00 96.62 83 ASN A N 1
ATOM 642 C CA . ASN A 1 83 ? 0.079 1.538 -20.635 1.00 96.62 83 ASN A CA 1
ATOM 643 C C . ASN A 1 83 ? -0.467 0.600 -19.563 1.00 96.62 83 ASN A C 1
ATOM 645 O O . ASN A 1 83 ? 0.115 -0.458 -19.332 1.00 96.62 83 ASN A O 1
ATOM 649 N N . VAL A 1 84 ? -1.582 0.976 -18.935 1.00 97.62 84 VAL A N 1
ATOM 650 C CA . VAL A 1 84 ? -2.183 0.223 -17.830 1.00 97.62 84 VAL A CA 1
ATOM 651 C C . VAL A 1 84 ? -3.693 0.142 -18.008 1.00 97.62 84 VAL A C 1
ATOM 653 O O . VAL A 1 84 ? -4.342 1.139 -18.312 1.00 97.62 84 VAL A O 1
ATOM 656 N N . THR A 1 85 ? -4.251 -1.044 -17.789 1.00 97.69 85 THR A N 1
ATOM 657 C CA . THR A 1 85 ? -5.688 -1.278 -17.641 1.00 97.69 85 THR A CA 1
ATOM 658 C C . THR A 1 85 ? -5.937 -1.884 -16.269 1.00 97.69 85 THR A C 1
ATOM 660 O O . THR A 1 85 ? -5.291 -2.862 -15.907 1.00 97.69 85 THR A O 1
ATOM 663 N N . VAL A 1 86 ? -6.867 -1.311 -15.506 1.00 95.62 86 VAL A N 1
ATOM 664 C CA . VAL A 1 86 ? -7.265 -1.818 -14.186 1.00 95.62 86 VAL A CA 1
ATOM 665 C C . VAL A 1 86 ? -8.731 -2.234 -14.236 1.00 95.62 86 VAL A C 1
ATOM 667 O O . VAL A 1 86 ? -9.573 -1.475 -14.719 1.00 95.62 86 VAL A O 1
ATOM 670 N N . ARG A 1 87 ? -9.044 -3.432 -13.739 1.00 94.56 87 ARG A N 1
ATOM 671 C CA . ARG A 1 87 ? -10.402 -3.979 -13.641 1.00 94.56 87 ARG A CA 1
ATOM 672 C C . ARG A 1 87 ? -10.682 -4.415 -12.209 1.00 94.56 87 ARG A C 1
ATOM 674 O O . ARG A 1 87 ? -9.843 -5.035 -11.569 1.00 94.56 87 ARG A O 1
ATOM 681 N N . ALA A 1 88 ? -11.881 -4.124 -11.715 1.00 90.75 88 ALA A N 1
ATOM 682 C CA . ALA A 1 88 ? -12.389 -4.712 -10.481 1.00 90.75 88 ALA A CA 1
ATOM 683 C C . ALA A 1 88 ? -13.363 -5.842 -10.842 1.00 90.75 88 ALA A C 1
ATOM 685 O O . ALA A 1 88 ? -14.430 -5.599 -11.404 1.00 90.75 88 ALA A O 1
ATOM 686 N N . LEU A 1 89 ? -12.983 -7.078 -10.534 1.00 91.75 89 LEU A N 1
ATOM 687 C CA . LEU A 1 89 ? -13.777 -8.279 -10.754 1.00 91.75 89 LEU A CA 1
ATOM 688 C C . LEU A 1 89 ? -14.542 -8.610 -9.470 1.00 91.75 89 LEU A C 1
ATOM 690 O O . LEU A 1 89 ? -13.951 -8.937 -8.439 1.00 91.75 89 LEU A O 1
ATOM 694 N N . ILE A 1 90 ? -15.870 -8.507 -9.522 1.00 88.25 90 ILE A N 1
ATOM 695 C CA . ILE A 1 90 ? -16.749 -8.761 -8.377 1.00 88.25 90 ILE A CA 1
ATOM 696 C C . ILE A 1 90 ? -17.401 -10.128 -8.559 1.00 88.25 90 ILE A C 1
ATOM 698 O O . ILE A 1 90 ? -18.246 -10.323 -9.431 1.00 88.25 90 ILE A O 1
ATOM 702 N N . TYR A 1 91 ? -17.021 -11.071 -7.702 1.00 85.56 91 TYR A N 1
ATOM 703 C CA . TYR A 1 91 ? -17.573 -12.419 -7.670 1.00 85.56 91 TYR A CA 1
ATOM 704 C C . TYR A 1 91 ? -18.645 -12.505 -6.584 1.00 85.56 91 TYR A C 1
ATOM 706 O O . TYR A 1 91 ? -18.345 -12.404 -5.384 1.00 85.56 91 TYR A O 1
ATOM 714 N N . TYR A 1 92 ? -19.888 -12.703 -7.018 1.00 76.62 92 TYR A N 1
ATOM 715 C CA . TYR A 1 92 ? -21.061 -12.854 -6.165 1.00 76.62 92 TYR A CA 1
ATOM 716 C C . TYR A 1 92 ? -21.587 -14.289 -6.234 1.00 76.62 92 TYR A C 1
ATOM 718 O O . TYR A 1 92 ? -21.853 -14.803 -7.318 1.00 76.62 92 TYR A O 1
ATOM 726 N N . ASP A 1 93 ? -21.750 -14.916 -5.069 1.00 73.88 93 ASP A N 1
ATOM 727 C CA . ASP A 1 93 ? -22.431 -16.200 -4.932 1.00 73.88 93 ASP A CA 1
ATOM 728 C C . ASP A 1 93 ? -23.804 -15.957 -4.274 1.00 73.88 93 ASP A C 1
ATOM 730 O O . ASP A 1 93 ? -23.860 -15.674 -3.069 1.00 73.88 93 ASP A O 1
ATOM 734 N N . PRO A 1 94 ? -24.915 -16.052 -5.033 1.00 67.06 94 PRO A N 1
ATOM 735 C CA . PRO A 1 94 ? -26.256 -15.811 -4.508 1.00 67.06 94 PRO A CA 1
ATOM 736 C C . PRO A 1 94 ? -26.629 -16.763 -3.366 1.00 67.06 94 PRO A C 1
ATOM 738 O O . PRO A 1 94 ? -27.417 -16.378 -2.505 1.00 67.06 94 PRO A O 1
ATOM 741 N N . GLN A 1 95 ? -26.045 -17.964 -3.292 1.00 66.75 95 GLN A N 1
ATOM 742 C CA . GLN A 1 95 ? -26.359 -18.939 -2.241 1.00 66.75 95 GLN A CA 1
ATOM 743 C C . GLN A 1 95 ? -25.578 -18.702 -0.940 1.00 66.75 95 GLN A C 1
ATOM 745 O O . GLN A 1 95 ? -26.048 -19.082 0.130 1.00 66.75 95 GLN A O 1
ATOM 750 N N . ARG A 1 96 ? -24.424 -18.022 -0.996 1.00 61.75 96 ARG A N 1
ATOM 751 C CA . ARG A 1 96 ? -23.636 -17.619 0.191 1.00 61.75 96 ARG A CA 1
ATOM 752 C C . ARG A 1 96 ? -23.992 -16.235 0.730 1.00 61.75 96 ARG A C 1
ATOM 754 O O . ARG A 1 96 ? -23.467 -15.824 1.763 1.00 61.75 96 ARG A O 1
ATOM 761 N N . SER A 1 97 ? -24.893 -15.523 0.058 1.00 55.03 97 SER A N 1
ATOM 762 C CA . SER A 1 97 ? -25.297 -14.161 0.421 1.00 55.03 97 SER A CA 1
ATOM 763 C C . SER A 1 97 ? -25.890 -14.042 1.835 1.00 55.03 97 SER A C 1
ATOM 765 O O . SER A 1 97 ? -25.750 -12.994 2.455 1.00 55.03 97 SER A O 1
ATOM 767 N N . MET A 1 98 ? -26.453 -15.124 2.389 1.00 47.06 98 MET A N 1
ATOM 768 C CA . MET A 1 98 ? -27.005 -15.166 3.754 1.00 47.06 98 MET A CA 1
ATOM 769 C C . MET A 1 98 ? -25.959 -15.340 4.877 1.00 47.06 98 MET A C 1
ATOM 771 O O . MET A 1 98 ? -26.332 -15.326 6.046 1.00 47.06 98 MET A O 1
ATOM 775 N N . GLN A 1 99 ? -24.672 -15.541 4.561 1.00 53.31 99 GLN A N 1
ATOM 776 C CA . GLN A 1 99 ? -23.608 -15.825 5.548 1.00 53.31 99 GLN A CA 1
ATOM 777 C C . GLN A 1 99 ? -22.451 -14.816 5.535 1.00 53.31 99 GLN A C 1
ATOM 779 O O . GLN A 1 99 ? -21.459 -15.013 6.236 1.00 53.31 99 GLN A O 1
ATOM 784 N N . LEU A 1 100 ? -22.527 -13.757 4.726 1.00 56.84 100 LEU A N 1
ATOM 785 C CA . LEU A 1 100 ? -21.440 -12.785 4.658 1.00 56.84 100 LEU A CA 1
ATOM 786 C C . LEU A 1 100 ? -21.361 -12.008 5.974 1.00 56.84 100 LEU A C 1
ATOM 788 O O . LEU A 1 100 ? -22.299 -11.301 6.341 1.00 56.84 100 LEU A O 1
ATOM 792 N N . ALA A 1 101 ? -20.220 -12.131 6.659 1.00 62.75 101 ALA A N 1
ATOM 793 C CA . ALA A 1 101 ? -19.852 -11.218 7.729 1.00 62.75 101 ALA A CA 1
ATOM 794 C C . ALA A 1 101 ? -19.988 -9.769 7.220 1.00 62.75 101 ALA A C 1
ATOM 796 O O . ALA A 1 101 ? -19.715 -9.505 6.039 1.00 62.75 101 ALA A O 1
ATOM 797 N N . PRO A 1 102 ? -20.435 -8.830 8.069 1.00 75.56 102 PRO A N 1
ATOM 798 C CA . PRO A 1 102 ? -20.585 -7.441 7.667 1.00 75.56 102 PRO A CA 1
ATOM 799 C C . PRO A 1 102 ? -19.263 -6.903 7.110 1.00 75.56 102 PRO A C 1
ATOM 801 O O . PRO A 1 102 ? -18.192 -7.141 7.668 1.00 75.56 102 PRO A O 1
ATOM 804 N N . LEU A 1 103 ? -19.343 -6.173 5.993 1.00 82.81 103 LEU A N 1
ATOM 805 C CA . LEU A 1 103 ? -18.153 -5.619 5.352 1.00 82.81 103 LEU A CA 1
ATOM 806 C C . LEU A 1 103 ? -17.433 -4.655 6.311 1.00 82.81 103 LEU A C 1
ATOM 808 O O . LEU A 1 103 ? -18.112 -3.831 6.940 1.00 82.81 103 LEU A O 1
ATOM 812 N N . PRO A 1 104 ? -16.091 -4.689 6.389 1.00 88.62 104 PRO A N 1
ATOM 813 C CA . PRO A 1 104 ? -15.345 -3.823 7.294 1.00 88.62 104 PRO A CA 1
ATOM 814 C C . PRO A 1 104 ? -15.641 -2.341 7.039 1.00 88.62 104 PRO A C 1
ATOM 816 O O . PRO A 1 104 ? -15.856 -1.921 5.897 1.00 88.62 104 PRO A O 1
ATOM 819 N N . LEU A 1 105 ? -15.671 -1.522 8.091 1.00 89.38 105 LEU A N 1
ATOM 820 C CA . LEU A 1 105 ? -15.489 -0.079 7.920 1.00 89.38 105 LEU A CA 1
ATOM 821 C C . LEU A 1 105 ? -14.040 0.167 7.495 1.00 89.38 105 LEU A C 1
ATOM 823 O O . LEU A 1 105 ? -13.134 -0.503 7.987 1.00 89.38 105 LEU A O 1
ATOM 827 N N . VAL A 1 106 ? -13.836 1.122 6.591 1.00 91.88 106 VAL A N 1
ATOM 828 C CA . VAL A 1 106 ? -12.523 1.432 6.017 1.00 91.88 106 VAL A CA 1
ATOM 829 C C . VAL A 1 106 ? -12.194 2.891 6.297 1.00 91.88 106 VAL A C 1
ATOM 831 O O . VAL A 1 106 ? -12.936 3.781 5.881 1.00 91.88 106 VAL A O 1
ATOM 834 N N . PHE A 1 107 ? -11.072 3.132 6.970 1.00 93.56 107 PHE A N 1
ATOM 835 C CA . PHE A 1 107 ? -10.579 4.465 7.301 1.00 93.56 107 PHE A CA 1
ATOM 836 C C . PHE A 1 107 ? -9.188 4.676 6.682 1.00 93.56 107 PHE A C 1
ATOM 838 O O . PHE A 1 107 ? -8.186 4.261 7.273 1.00 93.56 107 PHE A O 1
ATOM 845 N N . PRO A 1 108 ? -9.087 5.296 5.491 1.00 93.88 108 PRO A N 1
ATOM 846 C CA . PRO A 1 108 ? -7.797 5.691 4.933 1.00 93.88 108 PRO A CA 1
ATOM 847 C C . PRO A 1 108 ? -7.213 6.846 5.759 1.00 93.88 108 PRO A C 1
ATOM 849 O O . PRO A 1 108 ? -7.746 7.955 5.750 1.00 93.88 108 PRO A O 1
ATOM 852 N N . LEU A 1 109 ? -6.116 6.603 6.481 1.00 93.69 109 LEU A N 1
ATOM 853 C CA . LEU A 1 109 ? -5.595 7.568 7.462 1.00 93.69 109 LEU A CA 1
ATOM 854 C C . LEU A 1 109 ? -4.783 8.708 6.830 1.00 93.69 109 LEU A C 1
ATOM 856 O O . LEU A 1 109 ? -4.560 9.736 7.464 1.00 93.69 109 LEU A O 1
ATOM 860 N N . ARG A 1 110 ? -4.345 8.543 5.576 1.00 87.88 110 ARG A N 1
ATOM 861 C CA . ARG A 1 110 ? -3.615 9.571 4.815 1.00 87.88 110 ARG A CA 1
ATOM 862 C C . ARG A 1 110 ? -4.536 10.552 4.072 1.00 87.88 110 ARG A C 1
ATOM 864 O O . ARG A 1 110 ? -4.064 11.511 3.465 1.00 87.88 110 ARG A O 1
ATOM 871 N N . ALA A 1 111 ? -5.848 10.333 4.105 1.00 75.62 111 ALA A N 1
ATOM 872 C CA . ALA A 1 111 ? -6.803 11.147 3.367 1.00 75.62 111 ALA A CA 1
ATOM 873 C C . ALA A 1 111 ? -7.141 12.472 4.088 1.00 75.62 111 ALA A C 1
ATOM 875 O O . ALA A 1 111 ? -7.319 12.470 5.308 1.00 75.62 111 ALA A O 1
ATOM 876 N N . PRO A 1 112 ? -7.335 13.587 3.354 1.00 69.25 112 PRO A N 1
ATOM 877 C CA . PRO A 1 112 ? -7.100 13.753 1.916 1.00 69.25 112 PRO A CA 1
ATOM 878 C C . PRO A 1 112 ? -5.615 13.998 1.587 1.00 69.25 112 PRO A C 1
ATOM 880 O O . PRO A 1 112 ? -4.888 14.626 2.359 1.00 69.25 112 PRO A O 1
ATOM 883 N N . PHE A 1 113 ? -5.171 13.569 0.400 1.00 71.56 113 PHE A N 1
ATOM 884 C CA . PHE A 1 113 ? -3.810 13.857 -0.066 1.00 71.56 113 PHE A CA 1
ATOM 885 C C . PHE A 1 113 ? -3.598 15.361 -0.286 1.00 71.56 113 PHE A C 1
ATOM 887 O O . PHE A 1 113 ? -4.433 16.041 -0.881 1.00 71.56 113 PHE A O 1
ATOM 894 N N . ARG A 1 114 ? -2.432 15.880 0.133 1.00 65.62 114 ARG A N 1
ATOM 895 C CA . ARG A 1 114 ? -2.038 17.282 -0.126 1.00 65.62 114 ARG A CA 1
ATOM 896 C C . ARG A 1 114 ? -1.934 17.593 -1.622 1.00 65.62 114 ARG A C 1
ATOM 898 O O . ARG A 1 114 ? -2.210 18.717 -2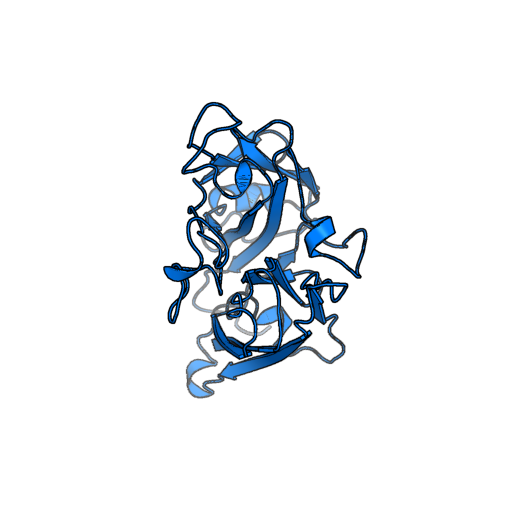.025 1.00 65.62 114 ARG A O 1
ATOM 905 N N . ASP A 1 115 ? -1.523 16.605 -2.416 1.00 74.00 115 ASP A N 1
ATOM 906 C CA . ASP A 1 115 ? -1.498 16.657 -3.877 1.00 74.00 115 ASP A CA 1
ATOM 907 C C . ASP A 1 115 ? -2.298 15.469 -4.437 1.00 74.00 115 ASP A C 1
ATOM 909 O O . ASP A 1 115 ? -1.763 14.361 -4.530 1.00 74.00 115 ASP A O 1
ATOM 913 N N . PRO A 1 116 ? -3.571 15.674 -4.818 1.00 71.81 116 PRO A N 1
ATOM 914 C CA . PRO A 1 116 ? -4.406 14.619 -5.388 1.00 71.81 116 PRO A CA 1
ATOM 915 C C . PRO A 1 116 ? -3.854 14.042 -6.697 1.00 71.81 116 PRO A C 1
ATOM 917 O O . PRO A 1 116 ? -4.259 12.962 -7.108 1.00 71.81 116 PRO A O 1
ATOM 920 N N . ARG A 1 117 ? -2.936 14.744 -7.377 1.00 79.31 117 ARG A N 1
ATOM 921 C CA . ARG A 1 117 ? -2.337 14.272 -8.634 1.00 79.31 117 ARG A CA 1
ATOM 922 C C . ARG A 1 117 ? -1.146 13.351 -8.409 1.00 79.31 117 ARG A C 1
ATOM 924 O O . ARG A 1 117 ? -0.742 12.683 -9.353 1.00 79.31 117 ARG A O 1
ATOM 931 N N . SER A 1 118 ? -0.583 13.329 -7.199 1.00 85.69 118 SER A N 1
ATOM 932 C CA . SER A 1 118 ? 0.461 12.372 -6.838 1.00 85.69 118 SER A CA 1
ATOM 933 C C . SER A 1 118 ? 0.346 11.901 -5.381 1.00 85.69 118 SER A C 1
ATOM 935 O O . SER A 1 118 ? 1.146 12.297 -4.519 1.00 85.69 118 SER A O 1
ATOM 937 N N . PRO A 1 119 ? -0.634 11.023 -5.087 1.00 90.06 119 PRO A N 1
ATOM 938 C CA . PRO A 1 119 ? -0.746 10.352 -3.795 1.00 90.06 119 PRO A CA 1
ATOM 939 C C . PRO A 1 119 ? 0.556 9.681 -3.350 1.00 90.06 119 PRO A C 1
ATOM 941 O O . PRO A 1 119 ? 0.899 9.726 -2.168 1.00 90.06 119 PRO A O 1
ATOM 944 N N . LEU A 1 120 ? 1.325 9.118 -4.292 1.00 89.94 120 LEU A N 1
ATOM 945 C CA . LEU A 1 120 ? 2.557 8.401 -3.983 1.00 89.94 120 LEU A CA 1
ATOM 946 C C . LEU A 1 120 ? 3.611 9.320 -3.363 1.00 89.94 120 LEU A C 1
ATOM 948 O O . LEU A 1 120 ? 4.239 8.958 -2.368 1.00 89.94 120 LEU A O 1
ATOM 952 N N . LYS A 1 121 ? 3.774 10.527 -3.919 1.00 88.19 121 LYS A N 1
ATOM 953 C CA . LYS A 1 121 ? 4.672 11.554 -3.376 1.00 88.19 121 LYS A CA 1
ATOM 954 C C . LYS A 1 121 ? 4.185 12.049 -2.019 1.00 88.19 121 LYS A C 1
ATOM 956 O O . LYS A 1 121 ? 4.995 12.267 -1.122 1.00 88.19 121 LYS A O 1
ATOM 961 N N . GLY A 1 122 ? 2.870 12.201 -1.868 1.00 86.44 122 GLY A N 1
ATOM 962 C CA . GLY A 1 122 ? 2.235 12.558 -0.602 1.00 86.44 122 GLY A CA 1
ATOM 963 C C . GLY A 1 122 ? 2.380 11.497 0.491 1.00 86.44 122 GLY A C 1
ATOM 964 O O . GLY A 1 122 ? 2.155 11.823 1.651 1.00 86.44 122 GLY A O 1
ATOM 965 N N . ALA A 1 123 ? 2.753 10.262 0.137 1.00 88.94 123 ALA A N 1
ATOM 966 C CA . ALA A 1 123 ? 2.966 9.151 1.060 1.00 88.94 123 ALA A CA 1
ATOM 967 C C . ALA A 1 123 ? 4.432 8.933 1.471 1.00 88.94 123 ALA A C 1
ATOM 969 O O . ALA A 1 123 ? 4.700 8.044 2.278 1.00 88.94 123 ALA A O 1
ATOM 970 N N . ILE A 1 124 ? 5.377 9.711 0.929 1.00 89.69 124 ILE A N 1
ATOM 971 C CA . ILE A 1 124 ? 6.800 9.602 1.273 1.00 89.69 124 ILE A CA 1
ATOM 972 C C . ILE A 1 124 ? 7.084 10.316 2.597 1.00 89.69 124 ILE A C 1
ATOM 974 O O . ILE A 1 124 ? 6.811 11.508 2.740 1.00 89.69 124 ILE A O 1
ATOM 978 N N . VAL A 1 125 ? 7.730 9.607 3.520 1.00 88.12 125 VAL A N 1
ATOM 979 C CA . VAL A 1 125 ? 8.208 10.124 4.803 1.00 88.12 125 VAL A CA 1
ATOM 980 C C . VAL A 1 125 ? 9.700 9.850 4.981 1.00 88.12 125 VAL A C 1
ATOM 982 O O . VAL A 1 125 ? 10.222 8.849 4.493 1.00 88.12 125 VAL A O 1
ATOM 985 N N . SER A 1 126 ? 10.388 10.725 5.718 1.00 84.12 126 SER A N 1
ATOM 986 C CA . SER A 1 126 ? 11.791 10.533 6.134 1.00 84.12 126 SER A CA 1
ATOM 987 C C . SER A 1 126 ? 11.959 10.358 7.649 1.00 84.12 126 SER A C 1
ATOM 989 O O . SER A 1 126 ? 13.076 10.335 8.156 1.00 84.12 126 SER A O 1
ATOM 991 N N . GLY A 1 127 ? 10.854 10.208 8.377 1.00 85.06 127 GLY A N 1
ATOM 992 C CA . GLY A 1 127 ? 10.812 10.041 9.827 1.00 85.06 127 GLY A CA 1
ATOM 993 C C . GLY A 1 127 ? 9.469 9.455 10.241 1.00 85.06 127 GLY A C 1
ATOM 994 O O . GLY A 1 127 ? 8.965 8.555 9.569 1.00 85.06 127 GLY A O 1
ATOM 995 N N . THR A 1 128 ? 8.885 9.981 11.313 1.00 89.38 128 THR A N 1
ATOM 996 C CA . THR A 1 128 ? 7.505 9.670 11.680 1.00 89.38 128 THR A CA 1
ATOM 997 C C . THR A 1 128 ? 6.535 10.665 11.053 1.00 89.38 128 THR A C 1
ATOM 999 O O . THR A 1 128 ? 6.863 11.829 10.807 1.00 89.38 128 THR A O 1
ATOM 1002 N N . GLU A 1 129 ? 5.323 10.201 10.776 1.00 91.44 129 GLU A N 1
ATOM 1003 C CA . GLU A 1 129 ? 4.217 11.047 10.364 1.00 91.44 129 GLU A CA 1
ATOM 1004 C C . GLU A 1 129 ? 3.016 10.839 11.267 1.00 91.44 129 GLU A C 1
ATOM 1006 O O . GLU A 1 129 ? 2.609 9.710 11.540 1.00 91.44 129 GLU A O 1
ATOM 1011 N N . ARG A 1 130 ? 2.434 11.962 11.685 1.00 94.31 130 ARG A N 1
ATOM 1012 C CA . ARG A 1 130 ? 1.225 12.003 12.492 1.00 94.31 130 ARG A CA 1
ATOM 1013 C C . ARG A 1 130 ? -0.011 12.065 11.595 1.00 94.31 130 ARG A C 1
ATOM 1015 O O . ARG A 1 130 ? -0.177 13.016 10.832 1.00 94.31 130 ARG A O 1
ATOM 1022 N N . LEU A 1 131 ? -0.888 11.079 11.732 1.00 94.44 131 LEU A N 1
ATOM 1023 C CA . LEU A 1 131 ? -2.098 10.870 10.945 1.00 94.44 131 LEU A CA 1
ATOM 1024 C C . LEU A 1 131 ? -3.315 10.859 11.870 1.00 94.44 131 LEU A C 1
ATOM 1026 O O . LEU A 1 131 ? -3.339 10.166 12.887 1.00 94.44 131 LEU A O 1
ATOM 1030 N N . LYS A 1 132 ? -4.331 11.650 11.529 1.00 94.06 132 LYS A N 1
ATOM 1031 C CA . LYS A 1 132 ? -5.550 11.761 12.331 1.00 94.06 132 LYS A CA 1
ATOM 1032 C C . LYS A 1 132 ? -6.515 10.639 11.966 1.00 94.06 132 LYS A C 1
ATOM 1034 O O . LYS A 1 132 ? -6.845 10.473 10.794 1.00 94.06 132 LYS A O 1
ATOM 1039 N N . LEU A 1 133 ? -7.017 9.926 12.967 1.00 92.94 133 LEU A N 1
ATOM 1040 C CA . LEU A 1 133 ? -8.142 9.017 12.790 1.00 92.94 133 LEU A CA 1
ATOM 1041 C C . LEU A 1 133 ? -9.452 9.827 12.805 1.00 92.94 133 LEU A C 1
ATOM 1043 O O . LEU A 1 133 ? -9.680 10.586 13.753 1.00 92.94 133 LEU A O 1
ATOM 1047 N N . PRO A 1 134 ? -10.331 9.698 11.792 1.00 89.12 134 PRO A N 1
ATOM 1048 C CA . PRO A 1 134 ? -11.678 10.248 11.875 1.00 89.12 134 PRO A CA 1
ATOM 1049 C C . PRO A 1 134 ? -12.416 9.667 13.093 1.00 89.12 134 PRO A C 1
ATOM 1051 O O . PRO A 1 134 ? -12.471 8.441 13.212 1.00 89.12 134 PRO A O 1
ATOM 1054 N N . PRO A 1 135 ? -12.990 10.502 13.982 1.00 86.88 135 PRO A N 1
ATOM 1055 C CA . PRO A 1 135 ? -13.682 10.005 15.164 1.00 86.88 135 PRO A CA 1
ATOM 1056 C C . PRO A 1 135 ? -14.804 9.043 14.779 1.00 86.88 135 PRO A C 1
ATOM 1058 O O . PRO A 1 135 ? -15.636 9.359 13.923 1.00 86.88 135 PRO A O 1
ATOM 1061 N N . PHE A 1 136 ? -14.852 7.884 15.429 1.00 84.69 136 PHE A N 1
ATOM 1062 C CA . PHE A 1 136 ? -15.953 6.944 15.284 1.00 84.69 136 PHE A CA 1
ATOM 1063 C C . PHE A 1 136 ? -16.360 6.403 16.652 1.00 84.69 136 PHE A C 1
ATOM 1065 O O . PHE A 1 136 ? -15.533 6.213 17.537 1.00 84.69 136 PHE A O 1
ATOM 1072 N N . ARG A 1 137 ? -17.662 6.173 16.831 1.00 85.62 137 ARG A N 1
ATOM 1073 C CA . ARG A 1 137 ? -18.206 5.549 18.038 1.00 85.62 137 ARG A CA 1
ATOM 1074 C C . ARG A 1 137 ? -18.539 4.099 17.736 1.00 85.62 137 ARG A C 1
ATOM 1076 O O . ARG A 1 137 ? -19.192 3.809 16.736 1.00 85.62 137 ARG A O 1
ATOM 1083 N N . CYS A 1 138 ? -18.120 3.205 18.618 1.00 82.44 138 CYS A N 1
ATOM 1084 C CA . CYS A 1 138 ? -18.335 1.777 18.476 1.00 82.44 138 CYS A CA 1
ATOM 1085 C C . CYS A 1 138 ? -18.765 1.173 19.813 1.00 82.44 138 CYS A C 1
ATOM 1087 O O . CYS A 1 138 ? -17.951 0.863 20.677 1.00 82.44 138 CYS A O 1
ATOM 1089 N N . GLU A 1 139 ? -20.070 0.978 19.980 1.00 80.25 139 GLU A N 1
ATOM 1090 C CA . GLU A 1 139 ? -20.643 0.425 21.215 1.00 80.25 139 GLU A CA 1
ATOM 1091 C C . GLU A 1 139 ? -20.228 -1.037 21.441 1.00 80.25 139 GLU A C 1
ATOM 1093 O O . GLU A 1 139 ? -20.011 -1.468 22.570 1.00 80.25 139 GLU A O 1
ATOM 1098 N N . ALA A 1 140 ? -20.038 -1.791 20.354 1.00 78.25 140 ALA A N 1
ATOM 1099 C CA . ALA A 1 140 ? -19.584 -3.176 20.399 1.00 78.25 140 ALA A CA 1
ATOM 1100 C C . ALA A 1 140 ? -18.074 -3.319 20.660 1.00 78.25 140 ALA A C 1
ATOM 1102 O O . ALA A 1 140 ? -17.617 -4.435 20.893 1.00 78.25 140 ALA A O 1
ATOM 1103 N N . CYS A 1 141 ? -17.286 -2.239 20.652 1.00 77.31 141 CYS A N 1
ATOM 1104 C CA . CYS A 1 141 ? -15.828 -2.327 20.781 1.00 77.31 141 CYS A CA 1
ATOM 1105 C C . CYS A 1 141 ? -15.356 -2.739 22.185 1.00 77.31 141 CYS A C 1
ATOM 1107 O O . CYS A 1 141 ? -14.226 -3.190 22.333 1.00 77.31 141 CYS A O 1
ATOM 1109 N N . GLY A 1 142 ? -16.226 -2.660 23.200 1.00 66.62 142 GLY A N 1
ATOM 1110 C CA . GLY A 1 142 ? -16.005 -3.273 24.517 1.00 66.62 142 GLY A CA 1
ATOM 1111 C C . GLY A 1 142 ? -16.334 -4.773 24.589 1.00 66.62 142 GLY A C 1
ATOM 1112 O O . GLY A 1 142 ? -16.165 -5.386 25.639 1.00 66.62 142 GLY A O 1
ATOM 1113 N N . SER A 1 143 ? -16.827 -5.370 23.500 1.00 68.88 143 SER A N 1
ATOM 1114 C CA . SER A 1 143 ? -17.133 -6.800 23.394 1.00 68.88 143 SER A CA 1
ATOM 1115 C C . SER A 1 143 ? -16.093 -7.506 22.518 1.00 68.88 143 SER A C 1
ATOM 1117 O O . SER A 1 143 ? -15.493 -6.888 21.643 1.00 68.88 143 SER A O 1
ATOM 1119 N N . SER A 1 144 ? -15.914 -8.821 22.673 1.00 65.75 144 SER A N 1
ATOM 1120 C CA . SER A 1 144 ? -14.999 -9.636 21.849 1.00 65.75 144 SER A CA 1
ATOM 1121 C C . SER A 1 144 ? -15.470 -9.845 20.397 1.00 65.75 144 SER A C 1
ATOM 1123 O O . SER A 1 144 ? -15.073 -10.811 19.752 1.00 65.75 144 SER A O 1
ATOM 1125 N N . SER A 1 145 ? -16.369 -8.991 19.897 1.00 78.50 145 SER A N 1
ATOM 1126 C CA . SER A 1 145 ? -17.006 -9.110 18.581 1.00 78.50 145 SER A CA 1
ATOM 1127 C C . SER A 1 145 ? -16.474 -8.111 17.553 1.00 78.50 145 SER A C 1
ATOM 1129 O O . SER A 1 145 ? -17.060 -7.982 16.484 1.00 78.50 145 SER A O 1
ATOM 1131 N N . VAL A 1 146 ? -15.383 -7.403 17.845 1.00 87.25 146 VAL A N 1
ATOM 1132 C CA . VAL A 1 146 ? -14.752 -6.459 16.915 1.00 87.25 146 VAL A CA 1
ATOM 1133 C C . VAL A 1 146 ? -13.315 -6.881 16.658 1.00 87.25 146 VAL A C 1
ATOM 1135 O O . VAL A 1 146 ? -12.612 -7.265 17.585 1.00 87.25 146 VAL A O 1
ATOM 1138 N N . GLN A 1 147 ? -12.897 -6.792 15.401 1.00 90.19 147 GLN A N 1
ATOM 1139 C CA . GLN A 1 147 ? -11.511 -6.924 14.976 1.00 90.19 147 GLN A CA 1
ATOM 1140 C C . GLN A 1 147 ? -11.055 -5.587 14.389 1.00 90.19 147 GLN A C 1
ATOM 1142 O O . GLN A 1 147 ? -11.748 -5.011 13.545 1.00 90.19 147 GLN A O 1
ATOM 1147 N N . LEU A 1 148 ? -9.893 -5.110 14.834 1.00 93.12 148 LEU A N 1
ATOM 1148 C CA . LEU A 1 148 ? -9.223 -3.950 14.256 1.00 93.12 148 LEU A CA 1
ATOM 1149 C C . LEU A 1 148 ? -7.929 -4.384 13.587 1.00 93.12 148 LEU A C 1
ATOM 1151 O O . LEU A 1 148 ? -7.067 -4.976 14.228 1.00 93.12 148 LEU A O 1
ATOM 1155 N N . GLU A 1 149 ? -7.772 -4.034 12.318 1.00 96.19 149 GLU A N 1
ATOM 1156 C CA . GLU A 1 149 ? -6.551 -4.295 11.565 1.00 96.19 149 GLU A CA 1
ATOM 1157 C C . GLU A 1 149 ? -6.048 -2.999 10.936 1.00 96.19 149 GLU A C 1
ATOM 1159 O O . GLU A 1 149 ? -6.795 -2.295 10.256 1.00 96.19 149 GLU A O 1
ATOM 1164 N N . LEU A 1 150 ? -4.770 -2.688 11.138 1.00 97.75 150 LEU A N 1
ATOM 1165 C CA . LEU A 1 150 ? -4.087 -1.651 10.378 1.00 97.75 150 LEU A CA 1
ATOM 1166 C C . LEU A 1 150 ? -3.363 -2.302 9.200 1.00 97.75 150 LEU A C 1
ATOM 1168 O O . LEU A 1 150 ? -2.320 -2.930 9.379 1.00 97.75 150 LEU A O 1
ATOM 1172 N N . ALA A 1 151 ? -3.910 -2.124 8.000 1.00 97.62 151 ALA A N 1
ATOM 1173 C CA . ALA A 1 151 ? -3.254 -2.484 6.753 1.00 97.62 151 ALA A CA 1
ATOM 1174 C C . ALA A 1 151 ? -2.283 -1.359 6.363 1.00 97.62 151 ALA A C 1
ATOM 1176 O O . ALA A 1 151 ? -2.692 -0.294 5.897 1.00 97.62 151 ALA A O 1
ATOM 1177 N N . LEU A 1 152 ? -0.988 -1.584 6.578 1.00 97.44 152 LEU A N 1
ATOM 1178 C CA . LEU A 1 152 ? 0.073 -0.610 6.338 1.00 97.44 152 LEU A CA 1
ATOM 1179 C C . LEU A 1 152 ? 0.833 -0.948 5.053 1.00 97.44 152 LEU A C 1
ATOM 1181 O O . LEU A 1 152 ? 1.638 -1.874 5.027 1.00 97.44 152 LEU A O 1
ATOM 1185 N N . TYR A 1 153 ? 0.648 -0.174 3.987 1.00 96.56 153 TYR A N 1
ATOM 1186 C CA . TYR A 1 153 ? 1.548 -0.259 2.837 1.00 96.56 153 TYR A CA 1
ATOM 1187 C C . TYR A 1 153 ? 2.823 0.509 3.130 1.00 96.56 153 TYR A C 1
ATOM 1189 O O . TYR A 1 153 ? 2.782 1.722 3.349 1.00 96.56 153 TYR A O 1
ATOM 1197 N N . SER A 1 154 ? 3.961 -0.181 3.089 1.00 95.25 154 SER A N 1
ATOM 1198 C CA . SER A 1 154 ? 5.238 0.492 3.250 1.00 95.25 154 SER A CA 1
ATOM 1199 C C . SER A 1 154 ? 6.389 -0.173 2.515 1.00 95.25 154 SER A C 1
ATOM 1201 O O . SER A 1 154 ? 6.494 -1.396 2.462 1.00 95.25 154 SER A O 1
ATOM 1203 N N . THR A 1 155 ? 7.240 0.663 1.924 1.00 94.12 155 THR A N 1
ATOM 1204 C CA . THR A 1 155 ? 8.429 0.261 1.164 1.00 94.12 155 THR A CA 1
ATOM 1205 C C . THR A 1 155 ? 9.487 1.360 1.243 1.00 94.12 155 THR A C 1
ATOM 1207 O O . THR A 1 155 ? 9.133 2.543 1.241 1.00 94.12 155 THR A O 1
ATOM 1210 N N . GLY A 1 156 ? 10.759 0.968 1.324 1.00 92.00 156 GLY A N 1
ATOM 1211 C CA . GLY A 1 156 ? 11.906 1.877 1.319 1.00 92.00 156 GLY A CA 1
ATOM 1212 C C . GLY A 1 156 ? 12.343 2.219 -0.104 1.00 92.00 156 GLY A C 1
ATOM 1213 O O . GLY A 1 156 ? 12.300 1.370 -0.994 1.00 92.00 156 GLY A O 1
ATOM 1214 N N . HIS A 1 157 ? 12.724 3.475 -0.326 1.00 87.75 157 HIS A N 1
ATOM 1215 C CA . HIS A 1 157 ? 13.081 4.022 -1.635 1.00 87.75 157 HIS A CA 1
ATOM 1216 C C . HIS A 1 157 ? 14.234 5.004 -1.529 1.00 87.75 157 HIS A C 1
ATOM 1218 O O . HIS A 1 157 ? 14.370 5.718 -0.535 1.00 87.75 157 HIS A O 1
ATOM 1224 N N . GLY A 1 158 ? 15.006 5.100 -2.610 1.00 81.25 158 GLY A N 1
ATOM 1225 C CA . GLY A 1 158 ? 16.058 6.092 -2.760 1.00 81.25 158 GLY A CA 1
ATOM 1226 C C . GLY A 1 158 ? 17.285 5.814 -1.889 1.00 81.25 158 GLY A C 1
ATOM 1227 O O . GLY A 1 158 ? 17.203 5.563 -0.685 1.00 81.25 158 GLY A O 1
ATOM 1228 N N . GLY A 1 159 ? 18.461 5.914 -2.510 1.00 79.56 159 GLY A N 1
ATOM 1229 C CA . GLY A 1 159 ? 19.749 5.779 -1.834 1.00 79.56 159 GLY A CA 1
ATOM 1230 C C . GLY A 1 159 ? 19.820 4.528 -0.957 1.00 79.56 159 GLY A C 1
ATOM 1231 O O . GLY A 1 159 ? 19.775 3.406 -1.445 1.00 79.56 159 GLY A O 1
ATOM 1232 N N . ALA A 1 160 ? 19.924 4.749 0.350 1.00 83.25 160 ALA A N 1
ATOM 1233 C CA . ALA A 1 160 ? 20.090 3.719 1.367 1.00 83.25 160 ALA A CA 1
ATOM 1234 C C . ALA A 1 160 ? 18.887 2.797 1.568 1.00 83.25 160 ALA A C 1
ATOM 1236 O O . ALA A 1 160 ? 19.064 1.641 1.930 1.00 83.25 160 ALA A O 1
ATOM 1237 N N . GLU A 1 161 ? 17.670 3.318 1.414 1.00 89.25 161 GLU A N 1
ATOM 1238 C CA . GLU A 1 161 ? 16.462 2.609 1.849 1.00 89.25 161 GLU A CA 1
ATOM 1239 C C . GLU A 1 161 ? 15.899 1.694 0.769 1.00 89.25 161 GLU A C 1
ATOM 1241 O O . GLU A 1 161 ? 15.105 0.816 1.068 1.00 89.25 161 GLU A O 1
ATOM 1246 N N . GLU A 1 162 ? 16.330 1.853 -0.478 1.00 89.25 162 GLU A N 1
ATOM 1247 C CA . GLU A 1 162 ? 16.024 0.897 -1.544 1.00 89.25 162 GLU A CA 1
ATOM 1248 C C . GLU A 1 162 ? 16.773 -0.430 -1.344 1.00 89.25 162 GLU A C 1
ATOM 1250 O O . GLU A 1 162 ? 16.243 -1.503 -1.616 1.00 89.25 162 GLU A O 1
ATOM 1255 N N . PHE A 1 163 ? 17.991 -0.359 -0.796 1.00 88.38 163 PHE A N 1
ATOM 1256 C CA . PHE A 1 163 ? 18.890 -1.500 -0.614 1.00 88.38 163 PHE A CA 1
ATOM 1257 C C . PHE A 1 163 ? 19.328 -1.686 0.841 1.00 88.38 163 PHE A C 1
ATOM 1259 O O . PHE A 1 163 ? 20.412 -2.217 1.088 1.00 88.38 163 PHE A O 1
ATOM 1266 N N . TYR A 1 164 ? 18.500 -1.278 1.812 1.00 87.88 164 TYR A N 1
ATOM 1267 C CA . TYR A 1 164 ? 18.877 -1.259 3.236 1.00 87.88 164 TYR A CA 1
ATOM 1268 C C . TYR A 1 164 ? 19.378 -2.614 3.751 1.00 87.88 164 TYR A C 1
ATOM 1270 O O . TYR A 1 164 ? 20.172 -2.669 4.682 1.00 87.88 164 TYR A O 1
ATOM 1278 N N . TYR A 1 165 ? 18.920 -3.707 3.142 1.00 87.81 165 TYR A N 1
ATOM 1279 C CA . TYR A 1 165 ? 19.270 -5.086 3.474 1.00 87.81 165 TYR A CA 1
ATOM 1280 C C . TYR A 1 165 ? 20.602 -5.566 2.859 1.00 87.81 165 TYR A C 1
ATOM 1282 O O . TYR A 1 165 ? 21.081 -6.637 3.226 1.00 87.81 165 TYR A O 1
ATOM 1290 N N . LEU A 1 166 ? 21.203 -4.805 1.936 1.00 82.44 166 LEU A N 1
ATOM 1291 C CA . LEU A 1 166 ? 22.504 -5.091 1.304 1.00 82.44 166 LEU A CA 1
ATOM 1292 C C . LEU A 1 166 ? 23.593 -4.1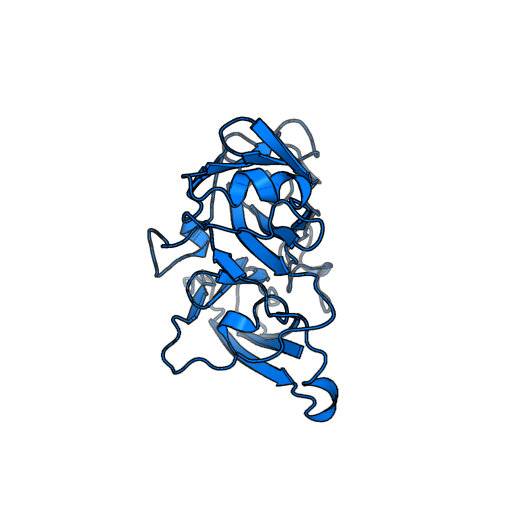43 1.796 1.00 82.44 166 LEU A C 1
ATOM 1294 O O . LEU A 1 166 ? 24.709 -4.567 2.086 1.00 82.44 166 LEU A O 1
ATOM 1298 N N . GLU A 1 167 ? 23.258 -2.859 1.881 1.00 65.31 167 GLU A N 1
ATOM 1299 C CA . GLU A 1 167 ? 24.157 -1.801 2.303 1.00 65.31 167 GLU A CA 1
ATOM 1300 C C . GLU A 1 167 ? 23.433 -0.955 3.340 1.00 65.31 167 GLU A C 1
ATOM 1302 O O . GLU A 1 167 ? 22.282 -0.561 3.161 1.00 65.31 167 GLU A O 1
ATOM 1307 N N . AL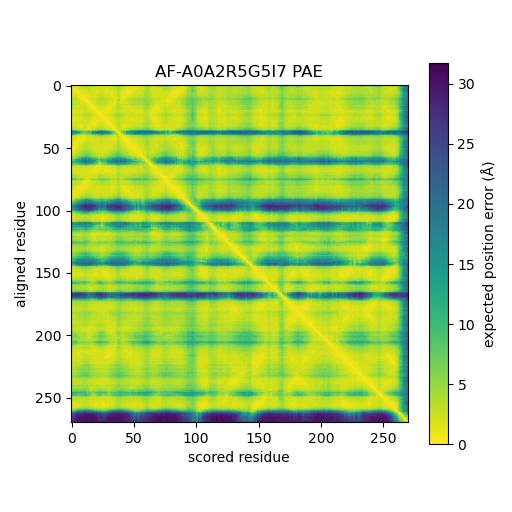A A 1 168 ? 24.115 -0.647 4.440 1.00 60.91 168 ALA A N 1
ATOM 1308 C CA . ALA A 1 168 ? 23.530 0.129 5.516 1.00 60.91 168 ALA A CA 1
ATOM 1309 C C . ALA A 1 168 ? 24.103 1.553 5.574 1.00 60.91 168 ALA A C 1
ATOM 1311 O O . ALA A 1 168 ? 24.881 1.853 6.483 1.00 60.91 168 ALA A O 1
ATOM 1312 N N . PRO A 1 169 ? 23.666 2.501 4.722 1.00 54.78 169 PRO A N 1
ATOM 1313 C CA . PRO A 1 169 ? 23.936 3.922 4.966 1.00 54.78 169 PRO A CA 1
ATOM 1314 C C . PRO A 1 169 ? 23.234 4.491 6.222 1.00 54.78 169 PRO A C 1
ATOM 1316 O O . PRO A 1 169 ? 23.298 5.692 6.476 1.00 54.78 169 PRO A O 1
ATOM 1319 N N . GLY A 1 170 ? 22.590 3.635 7.030 1.00 54.78 170 GLY A N 1
ATOM 1320 C CA . GLY A 1 170 ? 22.116 3.897 8.396 1.00 54.78 170 GLY A CA 1
ATOM 1321 C C . GLY A 1 170 ? 22.830 3.072 9.484 1.00 54.78 170 GLY A C 1
ATOM 1322 O O . GLY A 1 170 ? 22.378 3.051 10.622 1.00 54.78 170 GLY A O 1
ATOM 1323 N N . GLY A 1 171 ? 23.916 2.361 9.154 1.00 65.19 171 GLY A N 1
ATOM 1324 C CA . GLY A 1 171 ? 24.723 1.573 10.100 1.00 65.19 171 GLY A CA 1
ATOM 1325 C C . GLY A 1 171 ? 24.176 0.186 10.469 1.00 65.19 171 GLY A C 1
ATOM 1326 O O . GLY A 1 171 ? 24.908 -0.607 11.052 1.00 65.19 171 GLY A O 1
ATOM 1327 N N . SER A 1 172 ? 22.931 -0.139 10.104 1.00 78.62 172 SER A N 1
ATOM 1328 C CA . SER A 1 172 ? 22.328 -1.466 10.289 1.00 78.62 172 SER A CA 1
ATOM 1329 C C . SER A 1 172 ? 21.471 -1.885 9.084 1.00 78.62 172 SER A C 1
ATOM 1331 O O . SER A 1 172 ? 20.790 -1.022 8.522 1.00 78.62 172 SER A O 1
ATOM 1333 N N . PRO A 1 173 ? 21.453 -3.178 8.696 1.00 87.06 173 PRO A N 1
ATOM 1334 C CA . PRO A 1 173 ? 20.515 -3.711 7.707 1.00 87.06 173 PRO A CA 1
ATOM 1335 C C . PRO A 1 173 ? 19.109 -3.965 8.270 1.00 87.06 173 PRO A C 1
ATOM 1337 O O . PRO A 1 173 ? 18.219 -4.430 7.563 1.00 87.06 173 PRO A O 1
ATOM 1340 N N . PHE A 1 174 ? 18.898 -3.681 9.555 1.00 89.31 174 PHE A N 1
ATOM 1341 C CA . PHE A 1 174 ? 17.609 -3.822 10.214 1.00 89.31 174 PHE A CA 1
ATOM 1342 C C . PHE A 1 174 ? 16.784 -2.536 10.096 1.00 89.31 174 PHE A C 1
ATOM 1344 O O . PHE A 1 174 ? 17.297 -1.429 10.288 1.00 89.31 174 PHE A O 1
ATOM 1351 N N . ARG A 1 175 ? 15.491 -2.697 9.818 1.00 91.44 175 ARG A N 1
ATOM 1352 C CA . ARG A 1 175 ? 14.466 -1.651 9.849 1.00 91.44 175 ARG A CA 1
ATOM 1353 C C . ARG A 1 175 ? 13.275 -2.183 10.621 1.00 91.44 175 ARG A C 1
ATOM 1355 O O . ARG A 1 175 ? 13.004 -3.379 10.578 1.00 91.44 175 ARG A O 1
ATOM 1362 N N . GLU A 1 176 ? 12.565 -1.296 11.293 1.00 94.06 176 GLU A N 1
ATOM 1363 C CA . GLU A 1 176 ? 11.329 -1.641 11.986 1.00 94.06 176 GLU A CA 1
ATOM 1364 C C . GLU A 1 176 ? 10.307 -0.546 11.714 1.00 94.06 176 GLU A C 1
ATOM 1366 O O . GLU A 1 176 ? 10.561 0.629 11.973 1.00 94.06 176 GLU A O 1
ATOM 1371 N N . LEU A 1 177 ? 9.173 -0.931 11.139 1.00 96.38 177 LEU A N 1
ATOM 1372 C CA . LEU A 1 177 ? 8.003 -0.075 11.049 1.00 96.38 177 LEU A CA 1
ATOM 1373 C C . LEU A 1 177 ? 7.377 -0.038 12.436 1.00 96.38 177 LEU A C 1
ATOM 1375 O O . LEU A 1 177 ? 7.035 -1.091 12.969 1.00 96.38 177 LEU A O 1
ATOM 1379 N N . ILE A 1 178 ? 7.224 1.153 13.002 1.00 97.00 178 ILE A N 1
ATOM 1380 C CA . ILE A 1 178 ? 6.639 1.344 14.328 1.00 97.00 178 ILE A CA 1
ATOM 1381 C C . ILE A 1 178 ? 5.394 2.218 14.229 1.00 97.00 178 ILE A C 1
ATOM 1383 O O . ILE A 1 178 ? 5.354 3.19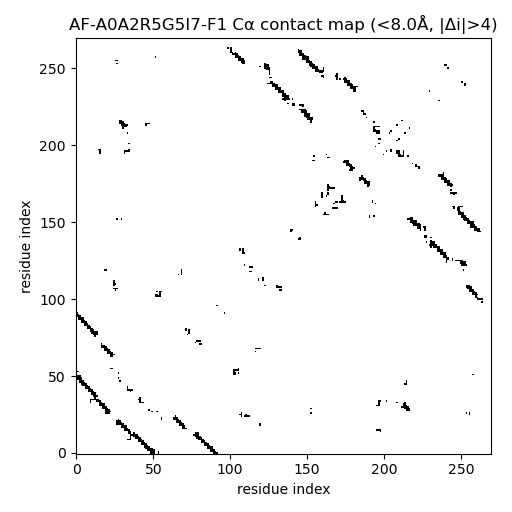0 13.469 1.00 97.00 178 ILE A O 1
ATOM 1387 N N . VAL A 1 179 ? 4.373 1.840 14.990 1.00 98.12 179 VAL A N 1
ATOM 1388 C CA . VAL A 1 179 ? 3.084 2.516 15.078 1.00 98.12 179 VAL A CA 1
ATOM 1389 C C . VAL A 1 179 ? 2.871 2.938 16.521 1.00 98.12 179 VAL A C 1
ATOM 1391 O O . VAL A 1 179 ? 2.861 2.104 17.428 1.00 98.12 179 VAL A O 1
ATOM 1394 N N . TYR A 1 180 ? 2.656 4.230 16.709 1.00 98.06 180 TYR A N 1
ATOM 1395 C CA . TYR A 1 180 ? 2.232 4.829 17.960 1.00 98.06 180 TYR A CA 1
ATOM 1396 C C . TYR A 1 180 ? 0.768 5.251 17.858 1.00 98.06 180 TYR A C 1
ATOM 1398 O O . TYR A 1 180 ? 0.319 5.696 16.800 1.00 98.06 180 TYR A O 1
ATOM 1406 N N . LEU A 1 181 ? 0.047 5.153 18.967 1.00 97.81 181 LEU A N 1
ATOM 1407 C CA . LEU A 1 181 ? -1.286 5.705 19.155 1.00 97.81 181 LEU A CA 1
ATOM 1408 C C . LEU A 1 181 ? -1.227 6.690 20.320 1.00 97.81 181 LEU A C 1
ATOM 1410 O O . LEU A 1 181 ? -0.856 6.316 21.428 1.00 97.81 181 LEU A O 1
ATOM 1414 N N . ASP A 1 182 ? -1.545 7.955 20.052 1.00 97.06 182 ASP A N 1
ATOM 1415 C CA . ASP A 1 182 ? -1.547 9.037 21.046 1.00 97.06 182 ASP A CA 1
ATOM 1416 C C . ASP A 1 182 ? -0.241 9.160 21.857 1.00 97.06 182 ASP A C 1
ATOM 1418 O O . ASP A 1 182 ? -0.235 9.582 23.011 1.00 97.06 182 ASP A O 1
ATOM 1422 N N . GLY A 1 183 ? 0.885 8.828 21.217 1.00 96.62 183 GLY A N 1
ATOM 1423 C CA . GLY A 1 183 ? 2.229 8.885 21.797 1.00 96.62 183 GLY A CA 1
ATOM 1424 C C . GLY A 1 183 ? 2.746 7.557 22.356 1.00 96.62 183 GLY A C 1
ATOM 1425 O O . GLY A 1 183 ? 3.945 7.445 22.596 1.00 96.62 183 GLY A O 1
ATOM 1426 N N . GLU A 1 184 ? 1.896 6.537 22.493 1.00 97.19 184 GLU A N 1
ATOM 1427 C CA . GLU A 1 184 ? 2.279 5.226 23.027 1.00 97.19 184 GLU A CA 1
ATOM 1428 C C . GLU A 1 184 ? 2.516 4.206 21.902 1.00 97.19 184 GLU A C 1
ATOM 1430 O O . GLU A 1 184 ? 1.707 4.131 20.976 1.00 97.19 184 GLU A O 1
ATOM 1435 N N . PRO A 1 185 ? 3.596 3.405 21.934 1.00 97.25 185 PRO A N 1
ATOM 1436 C CA . PRO A 1 185 ? 3.848 2.388 20.917 1.00 97.25 185 PRO A CA 1
ATOM 1437 C C . PRO A 1 185 ? 2.826 1.251 21.034 1.00 97.25 185 PRO A C 1
ATOM 1439 O O . PRO A 1 185 ? 2.666 0.657 22.099 1.00 97.25 185 PRO A O 1
ATOM 1442 N N . VAL A 1 186 ? 2.159 0.918 19.928 1.00 97.94 186 VAL A N 1
ATOM 1443 C CA . VAL A 1 186 ? 1.079 -0.084 19.917 1.00 97.94 186 VAL A CA 1
ATOM 1444 C C . VAL A 1 186 ? 1.308 -1.257 18.975 1.00 97.94 186 VAL A C 1
ATOM 1446 O O . VAL A 1 186 ? 0.771 -2.336 19.212 1.00 97.94 186 VAL A O 1
ATOM 1449 N N . ALA A 1 187 ? 2.103 -1.081 17.921 1.00 97.81 187 ALA A N 1
ATOM 1450 C CA . ALA A 1 187 ? 2.461 -2.162 17.013 1.00 97.81 187 ALA A CA 1
ATOM 1451 C C . ALA A 1 187 ? 3.814 -1.893 16.356 1.00 97.81 187 ALA A C 1
ATOM 1453 O O . ALA A 1 187 ? 4.210 -0.744 16.154 1.00 97.81 187 ALA A O 1
ATOM 1454 N N . ALA A 1 188 ? 4.506 -2.966 15.988 1.00 97.25 188 ALA A N 1
ATOM 1455 C CA . ALA A 1 188 ? 5.724 -2.895 15.202 1.00 97.25 188 ALA A CA 1
ATOM 1456 C C . ALA A 1 188 ? 5.840 -4.115 14.285 1.00 97.25 188 ALA A C 1
ATOM 1458 O O . ALA A 1 188 ? 5.307 -5.185 14.586 1.00 97.25 188 ALA A O 1
ATOM 1459 N N . THR A 1 189 ? 6.527 -3.956 13.157 1.00 97.56 189 THR A N 1
ATOM 1460 C CA . THR A 1 189 ? 6.851 -5.065 12.257 1.00 97.56 189 THR A CA 1
ATOM 1461 C C . THR A 1 189 ? 8.128 -4.796 11.475 1.00 97.56 189 THR A C 1
ATOM 1463 O O . THR A 1 189 ? 8.503 -3.650 11.223 1.00 97.56 189 THR A O 1
ATOM 1466 N N . VAL A 1 190 ? 8.796 -5.863 11.054 1.00 95.31 190 VAL A N 1
ATOM 1467 C CA . VAL A 1 190 ? 9.997 -5.781 10.224 1.00 95.31 190 VAL A CA 1
ATOM 1468 C C . VAL A 1 190 ? 9.570 -5.775 8.755 1.00 95.31 190 VAL A C 1
ATOM 1470 O O . VAL A 1 190 ? 8.873 -6.700 8.328 1.00 95.31 190 VAL A O 1
ATOM 1473 N N . PRO A 1 191 ? 9.971 -4.769 7.959 1.00 94.50 191 PRO A N 1
ATOM 1474 C CA . PRO A 1 191 ? 9.595 -4.714 6.563 1.00 94.50 191 PRO A CA 1
ATOM 1475 C C . PRO A 1 191 ? 10.290 -5.815 5.757 1.00 94.50 191 PRO A C 1
ATOM 1477 O O . PRO A 1 191 ? 11.470 -6.123 5.962 1.00 94.50 191 PRO A O 1
ATOM 1480 N N . PHE A 1 192 ? 9.554 -6.386 4.805 1.00 93.88 192 PHE A N 1
ATOM 1481 C CA . PHE A 1 192 ? 10.092 -7.360 3.866 1.00 93.88 192 PHE A CA 1
ATOM 1482 C C . PHE A 1 192 ? 11.032 -6.661 2.863 1.00 93.88 192 PHE A C 1
ATOM 1484 O O . PHE A 1 192 ? 10.644 -5.638 2.291 1.00 93.88 192 PHE A O 1
ATOM 1491 N N . PRO A 1 193 ? 12.235 -7.205 2.599 1.00 92.00 193 PRO A N 1
ATOM 1492 C CA . PRO A 1 193 ? 13.179 -6.632 1.643 1.00 92.00 193 PRO A CA 1
ATOM 1493 C C . PRO A 1 193 ? 12.720 -6.897 0.201 1.00 92.00 193 PRO A C 1
ATOM 1495 O O . PRO A 1 193 ? 13.123 -7.870 -0.438 1.00 92.00 193 PRO A O 1
ATOM 1498 N N . VAL A 1 194 ? 11.835 -6.041 -0.312 1.00 92.44 194 VAL A N 1
ATOM 1499 C CA . VAL A 1 194 ? 11.384 -6.102 -1.708 1.00 92.44 194 VAL A CA 1
ATOM 1500 C C . VAL A 1 194 ? 12.537 -5.685 -2.618 1.00 92.44 194 VAL A C 1
ATOM 1502 O O . VAL A 1 194 ? 12.979 -4.542 -2.570 1.00 92.44 194 VAL A O 1
ATOM 1505 N N . VAL A 1 195 ? 12.994 -6.596 -3.481 1.00 93.06 195 VAL A N 1
ATOM 1506 C CA . VAL A 1 195 ? 13.961 -6.255 -4.530 1.00 93.06 195 VAL A CA 1
ATOM 1507 C C . VAL A 1 195 ? 13.204 -5.756 -5.756 1.00 93.06 195 VAL A C 1
ATOM 1509 O O . VAL A 1 195 ? 12.446 -6.508 -6.367 1.00 93.06 195 VAL A O 1
ATOM 1512 N N . TYR A 1 196 ? 13.384 -4.494 -6.131 1.00 93.38 196 TYR A N 1
ATOM 1513 C CA . TYR A 1 196 ? 12.717 -3.953 -7.314 1.00 93.38 196 TYR A CA 1
ATOM 1514 C C . TYR A 1 196 ? 13.334 -4.470 -8.618 1.00 93.38 196 TYR A C 1
ATOM 1516 O O . TYR A 1 196 ? 14.450 -4.990 -8.629 1.00 93.38 196 TYR A O 1
ATOM 1524 N N . THR A 1 197 ? 12.616 -4.358 -9.741 1.00 93.38 197 THR A N 1
ATOM 1525 C CA . THR A 1 197 ? 13.035 -5.024 -10.988 1.00 93.38 197 THR A CA 1
ATOM 1526 C C . THR A 1 197 ? 14.287 -4.422 -11.631 1.00 93.38 197 THR A C 1
ATOM 1528 O O . THR A 1 197 ? 14.900 -5.086 -12.465 1.00 93.38 197 THR A O 1
ATOM 1531 N N . GLY A 1 198 ? 14.688 -3.211 -11.229 1.00 90.19 198 GLY A N 1
ATOM 1532 C CA . GLY A 1 198 ? 15.982 -2.610 -11.570 1.00 90.19 198 GLY A CA 1
ATOM 1533 C C . GLY A 1 198 ? 17.090 -2.863 -10.535 1.00 90.19 198 GLY A C 1
ATOM 1534 O O . GLY A 1 198 ? 18.254 -2.534 -10.767 1.00 90.19 198 GLY A O 1
ATOM 1535 N N . GLY A 1 199 ? 1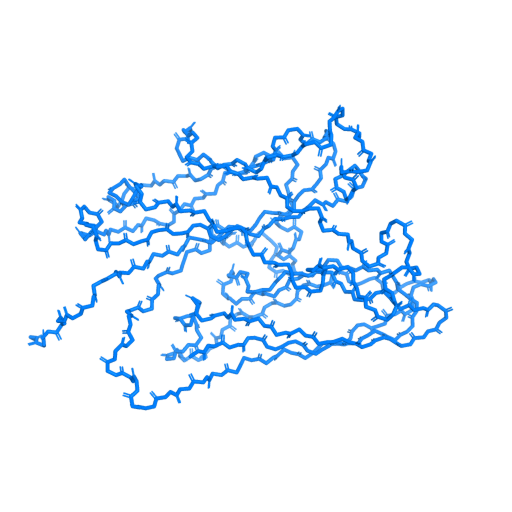6.764 -3.467 -9.390 1.00 89.44 199 GLY A N 1
ATOM 1536 C CA . GLY A 1 199 ? 17.664 -3.594 -8.247 1.00 89.44 199 GLY A CA 1
ATOM 1537 C C . GLY A 1 199 ? 18.719 -4.693 -8.390 1.00 89.44 199 GLY A C 1
ATOM 1538 O O . GLY A 1 199 ? 18.474 -5.736 -8.997 1.00 89.44 199 GLY A O 1
ATOM 1539 N N . ILE A 1 200 ? 19.879 -4.502 -7.748 1.00 87.62 200 ILE A N 1
ATOM 1540 C CA . ILE A 1 200 ? 21.036 -5.424 -7.707 1.00 87.62 200 ILE A CA 1
ATOM 1541 C C . ILE A 1 200 ? 21.620 -5.730 -9.095 1.00 87.62 200 ILE A C 1
ATOM 1543 O O . ILE A 1 200 ? 22.695 -5.253 -9.449 1.00 87.62 200 ILE A O 1
ATOM 1547 N N . ASN A 1 201 ? 20.928 -6.562 -9.871 1.00 87.94 201 ASN A N 1
ATOM 1548 C CA . ASN A 1 201 ? 21.228 -6.866 -11.257 1.00 87.94 201 ASN A CA 1
ATOM 1549 C C . ASN A 1 201 ? 19.903 -7.110 -12.003 1.00 87.94 201 ASN A C 1
ATOM 1551 O O . ASN A 1 201 ? 19.302 -8.175 -11.828 1.00 87.94 201 ASN A O 1
ATOM 1555 N N . PRO A 1 202 ? 19.482 -6.190 -12.889 1.00 84.94 202 PRO A N 1
ATOM 1556 C CA . PRO A 1 202 ? 18.236 -6.314 -13.646 1.00 84.94 202 PRO A CA 1
ATOM 1557 C C . PRO A 1 202 ? 18.109 -7.603 -14.475 1.00 84.94 202 PRO A C 1
ATOM 1559 O O . PRO A 1 202 ? 17.006 -7.986 -14.863 1.00 84.94 202 PRO A O 1
ATOM 1562 N N . LEU A 1 203 ? 19.214 -8.280 -14.814 1.00 86.50 203 LEU A N 1
ATOM 1563 C CA . LEU A 1 203 ? 19.169 -9.545 -15.559 1.00 86.50 203 LEU A CA 1
ATOM 1564 C C . LEU A 1 203 ? 18.640 -10.716 -14.719 1.00 86.50 203 LEU A C 1
ATOM 1566 O O . LEU A 1 203 ? 18.173 -11.691 -15.298 1.00 86.50 203 LEU A O 1
ATOM 1570 N N . LEU A 1 204 ? 18.681 -10.624 -13.385 1.00 88.94 204 LEU A N 1
ATOM 1571 C CA . LEU A 1 204 ? 18.127 -11.651 -12.494 1.00 88.94 204 LEU A CA 1
ATOM 1572 C C . LEU A 1 204 ? 16.594 -11.632 -12.461 1.00 88.94 204 LEU A C 1
ATOM 1574 O O . LEU A 1 204 ? 15.977 -12.651 -12.166 1.00 88.94 204 LEU A O 1
ATOM 1578 N N . TRP A 1 205 ? 15.983 -10.492 -12.792 1.00 89.75 205 TRP A N 1
ATOM 1579 C CA . TRP A 1 205 ? 14.542 -10.256 -12.663 1.00 89.75 205 TRP A CA 1
ATOM 1580 C C . TRP A 1 205 ? 13.788 -10.441 -13.982 1.00 89.75 205 TRP A C 1
ATOM 1582 O O . TRP A 1 205 ? 12.772 -9.792 -14.238 1.00 89.75 205 TRP A O 1
ATOM 1592 N N . ARG A 1 206 ? 14.322 -11.311 -14.851 1.00 83.44 206 ARG A N 1
ATOM 1593 C CA . ARG A 1 206 ? 13.780 -11.617 -16.178 1.00 83.44 206 ARG A CA 1
ATOM 1594 C C . ARG A 1 206 ? 13.895 -13.125 -16.460 1.00 83.44 206 ARG A C 1
ATOM 1596 O O . ARG A 1 206 ? 14.975 -13.683 -16.283 1.00 83.44 206 ARG A O 1
ATOM 1603 N N . PRO A 1 207 ? 12.820 -13.801 -16.917 1.00 82.94 207 PRO A N 1
ATOM 1604 C CA . PRO A 1 207 ? 11.484 -13.267 -17.215 1.00 82.94 207 PRO A CA 1
ATOM 1605 C C . PRO A 1 207 ? 10.592 -13.058 -15.976 1.00 82.94 207 PRO A C 1
ATOM 1607 O O . PRO A 1 207 ? 9.485 -12.550 -16.116 1.00 82.94 207 PRO A O 1
ATOM 1610 N N . LEU A 1 208 ? 11.044 -13.455 -14.784 1.00 87.50 208 LEU A N 1
ATOM 1611 C CA . LEU A 1 208 ? 10.288 -13.344 -13.536 1.00 87.50 208 LEU A CA 1
ATOM 1612 C C . LEU A 1 208 ? 10.876 -12.243 -12.657 1.00 87.50 208 LEU A C 1
ATOM 1614 O O . LEU A 1 208 ? 12.085 -12.217 -12.443 1.00 87.50 208 LEU A O 1
ATOM 1618 N N . SER A 1 209 ? 10.026 -11.372 -12.113 1.00 92.12 209 SER A N 1
ATOM 1619 C CA . SER A 1 209 ? 10.448 -10.384 -11.120 1.00 92.12 209 SER A CA 1
ATOM 1620 C C . SER A 1 209 ? 10.832 -11.050 -9.798 1.00 92.12 209 SER A C 1
ATOM 1622 O O . SER A 1 209 ? 10.463 -12.196 -9.529 1.00 92.12 209 SER A O 1
ATOM 1624 N N . ALA A 1 210 ? 11.490 -10.297 -8.917 1.00 92.94 210 ALA A N 1
ATOM 1625 C CA . ALA A 1 210 ? 11.598 -10.706 -7.525 1.00 92.94 210 ALA A CA 1
ATOM 1626 C C . ALA A 1 210 ? 10.206 -10.875 -6.893 1.00 92.94 210 ALA A C 1
ATOM 1628 O O . ALA A 1 210 ? 9.205 -10.309 -7.355 1.00 92.94 210 ALA A O 1
ATOM 1629 N N . ILE A 1 211 ? 10.158 -11.653 -5.813 1.00 93.19 211 ILE A N 1
ATOM 1630 C CA . ILE A 1 211 ? 8.930 -11.898 -5.063 1.00 93.19 211 ILE A CA 1
ATOM 1631 C C . ILE A 1 211 ? 8.318 -10.565 -4.598 1.00 93.19 211 ILE A C 1
ATOM 1633 O O . ILE A 1 211 ? 9.025 -9.668 -4.143 1.00 93.19 211 ILE A O 1
ATOM 1637 N N . LEU A 1 212 ? 6.996 -10.435 -4.743 1.00 94.88 212 LEU A N 1
ATOM 1638 C CA . LEU A 1 212 ? 6.187 -9.265 -4.368 1.00 94.88 212 LEU A CA 1
ATOM 1639 C C . LEU A 1 212 ? 6.458 -7.961 -5.138 1.00 94.88 212 LEU A C 1
ATOM 1641 O O . LEU A 1 212 ? 5.652 -7.047 -5.021 1.00 94.88 212 LEU A O 1
ATOM 1645 N N . ALA A 1 213 ? 7.512 -7.852 -5.955 1.00 94.69 213 ALA A N 1
ATOM 1646 C CA . ALA A 1 213 ? 7.888 -6.593 -6.610 1.00 94.69 213 ALA A CA 1
ATOM 1647 C C . ALA A 1 213 ? 6.727 -5.951 -7.396 1.00 94.69 213 ALA A C 1
ATOM 1649 O O . ALA A 1 213 ? 6.458 -4.762 -7.254 1.00 94.69 213 ALA A O 1
ATOM 1650 N N . LEU A 1 214 ? 5.983 -6.748 -8.166 1.00 96.06 214 LEU A N 1
ATOM 1651 C CA . LEU A 1 214 ? 4.849 -6.265 -8.963 1.00 96.06 214 LEU A CA 1
ATOM 1652 C C . LEU A 1 214 ? 3.531 -6.154 -8.163 1.00 96.06 214 LEU A C 1
ATOM 1654 O O . LEU A 1 214 ? 2.563 -5.601 -8.671 1.00 96.06 214 LEU A O 1
ATOM 1658 N N . ASN A 1 215 ? 3.463 -6.685 -6.936 1.00 96.62 215 ASN A N 1
ATOM 1659 C CA . ASN A 1 215 ? 2.267 -6.690 -6.084 1.00 96.62 215 ASN A CA 1
ATOM 1660 C C . ASN A 1 215 ? 2.667 -6.756 -4.605 1.00 96.62 215 ASN A C 1
ATOM 1662 O O . ASN A 1 215 ? 2.671 -7.824 -3.988 1.00 96.62 215 ASN A O 1
ATOM 1666 N N . VAL A 1 216 ? 3.033 -5.612 -4.038 1.00 96.94 216 VAL A N 1
ATOM 1667 C CA . VAL A 1 216 ? 3.502 -5.535 -2.657 1.00 96.94 216 VAL A CA 1
ATOM 1668 C C . VAL A 1 216 ? 2.289 -5.594 -1.712 1.00 96.94 216 VAL A C 1
ATOM 1670 O O . VAL A 1 216 ? 1.371 -4.770 -1.822 1.00 96.94 216 VAL A O 1
ATOM 1673 N N . PRO A 1 217 ? 2.212 -6.574 -0.796 1.00 96.19 217 PRO A N 1
ATOM 1674 C CA . PRO A 1 217 ? 1.137 -6.668 0.186 1.00 96.19 217 PRO A CA 1
ATOM 1675 C C . PRO A 1 217 ? 1.275 -5.574 1.257 1.00 96.19 217 PRO A C 1
ATOM 1677 O O . PRO A 1 217 ? 2.364 -5.027 1.439 1.00 96.19 217 PRO A O 1
ATOM 1680 N N . PRO A 1 218 ? 0.191 -5.235 1.974 1.00 97.12 218 PRO A N 1
ATOM 1681 C CA . PRO A 1 218 ? 0.317 -4.415 3.163 1.00 97.12 218 PRO A CA 1
ATOM 1682 C C . PRO A 1 218 ? 0.862 -5.286 4.305 1.00 97.12 218 PRO A C 1
ATOM 1684 O O . PRO A 1 218 ? 0.750 -6.514 4.290 1.00 97.12 218 PRO A O 1
ATOM 1687 N N . TYR A 1 219 ? 1.406 -4.658 5.334 1.00 97.75 219 TYR A N 1
ATOM 1688 C CA . TYR A 1 219 ? 1.569 -5.314 6.622 1.00 97.75 219 TYR A CA 1
ATOM 1689 C C . TYR A 1 219 ? 0.232 -5.265 7.357 1.00 97.75 219 TYR A C 1
ATOM 1691 O O . TYR A 1 219 ? -0.333 -4.184 7.510 1.00 97.75 219 TYR A O 1
ATOM 1699 N N . SER A 1 220 ? -0.264 -6.415 7.803 1.00 96.88 220 SER A N 1
ATOM 1700 C CA . SER A 1 220 ? -1.473 -6.519 8.623 1.00 96.88 220 SER A CA 1
ATOM 1701 C C . SER A 1 220 ? -1.087 -6.502 10.098 1.00 96.88 220 SER A C 1
ATOM 1703 O O . SER A 1 220 ? -0.471 -7.449 10.588 1.00 96.88 220 SER A O 1
ATOM 1705 N N . LEU A 1 221 ? -1.415 -5.416 10.797 1.00 97.88 221 LEU A N 1
ATOM 1706 C CA . LEU A 1 221 ? -1.147 -5.260 12.227 1.00 97.88 221 LEU A CA 1
ATOM 1707 C C . LEU A 1 221 ? -2.460 -5.372 13.002 1.00 97.88 221 LEU A C 1
ATOM 1709 O O . LEU A 1 221 ? -3.375 -4.579 12.784 1.00 97.88 221 LEU A O 1
ATOM 1713 N N . ASP A 1 222 ? -2.548 -6.353 13.899 1.00 96.12 222 ASP A N 1
ATOM 1714 C CA . ASP A 1 222 ? -3.724 -6.548 14.748 1.00 96.12 222 ASP A CA 1
ATOM 1715 C C . ASP A 1 222 ? -3.746 -5.500 15.867 1.00 96.12 222 ASP A C 1
ATOM 1717 O O . ASP A 1 222 ? -2.894 -5.491 16.757 1.00 96.12 222 ASP A O 1
ATOM 1721 N N . LEU A 1 223 ? -4.730 -4.607 15.801 1.00 95.88 223 LEU A N 1
ATOM 1722 C CA . LEU A 1 223 ? -4.983 -3.557 16.785 1.00 95.88 223 LEU A CA 1
ATOM 1723 C C . LEU A 1 223 ? -6.245 -3.841 17.606 1.00 95.88 223 LEU A C 1
ATOM 1725 O O . LEU A 1 223 ? -6.736 -2.956 18.305 1.00 95.88 223 LEU A O 1
ATOM 1729 N N . THR A 1 224 ? -6.794 -5.057 17.539 1.00 93.81 224 THR A N 1
ATOM 1730 C CA . THR A 1 224 ? -8.032 -5.447 18.231 1.00 93.81 224 THR A CA 1
ATOM 1731 C C . THR A 1 224 ? -8.042 -5.102 19.726 1.00 93.81 224 THR A C 1
ATOM 1733 O O . THR A 1 224 ? -9.063 -4.595 20.195 1.00 93.81 224 THR A O 1
ATOM 1736 N N . PRO A 1 225 ? -6.938 -5.260 20.490 1.00 92.31 225 PRO A N 1
ATOM 1737 C CA . PRO A 1 225 ? -6.906 -4.853 21.899 1.00 92.31 225 PRO A CA 1
ATOM 1738 C C . PRO A 1 225 ? -7.189 -3.360 22.143 1.00 92.31 225 PRO A C 1
ATOM 1740 O O . PRO A 1 225 ? -7.574 -2.985 23.247 1.00 92.31 225 PRO A O 1
ATOM 1743 N N . LEU A 1 226 ? -7.022 -2.509 21.125 1.00 93.38 226 LEU A N 1
ATOM 1744 C CA . LEU A 1 226 ? -7.258 -1.064 21.190 1.00 93.38 226 LEU A CA 1
ATOM 1745 C C . LEU A 1 226 ? -8.693 -0.676 20.821 1.00 93.38 226 LEU A C 1
ATOM 1747 O O . LEU A 1 226 ? -9.020 0.509 20.846 1.00 93.38 226 LEU A O 1
ATOM 1751 N N . ALA A 1 227 ? -9.561 -1.633 20.479 1.00 91.38 227 ALA A N 1
ATOM 1752 C CA . ALA A 1 227 ? -10.924 -1.340 20.049 1.00 91.38 227 ALA A CA 1
ATOM 1753 C C . ALA A 1 227 ? -11.723 -0.483 21.047 1.00 91.38 227 ALA A C 1
ATOM 1755 O O . ALA A 1 227 ? -12.323 0.499 20.601 1.00 91.38 227 ALA A O 1
ATOM 1756 N N . PRO A 1 228 ? -11.715 -0.758 22.371 1.00 89.19 228 PRO A N 1
ATOM 1757 C CA . PRO A 1 228 ? -12.433 0.081 23.331 1.00 89.19 228 PRO A CA 1
ATOM 1758 C C . PRO A 1 228 ? -11.919 1.522 23.375 1.00 89.19 228 PRO A C 1
ATOM 1760 O O . PRO A 1 228 ? -12.707 2.430 23.616 1.00 89.19 228 PRO A O 1
ATOM 1763 N N . LEU A 1 229 ? -10.613 1.714 23.152 1.00 91.75 229 LEU A N 1
ATOM 1764 C CA . LEU A 1 229 ? -9.973 3.026 23.150 1.00 91.75 229 LEU A CA 1
ATOM 1765 C C . LEU A 1 229 ? -10.362 3.799 21.889 1.00 91.75 229 LEU A C 1
ATOM 1767 O O . LEU A 1 229 ? -10.942 4.864 21.990 1.00 91.75 229 LEU A O 1
ATOM 1771 N N . LEU A 1 230 ? -10.128 3.221 20.710 1.00 92.00 230 LEU A N 1
ATOM 1772 C CA . LEU A 1 230 ? -10.361 3.883 19.421 1.00 92.00 230 LEU A CA 1
ATOM 1773 C C . LEU A 1 230 ? -11.847 4.128 19.107 1.00 92.00 230 LEU A C 1
ATOM 1775 O O . LEU A 1 230 ? -12.173 4.969 18.271 1.00 92.00 230 LEU A O 1
ATOM 1779 N N . GLY A 1 231 ? -12.742 3.358 19.730 1.00 89.31 231 GLY A N 1
ATOM 1780 C CA . GLY A 1 231 ? -14.188 3.417 19.524 1.00 89.31 231 GLY A CA 1
ATOM 1781 C C . GLY A 1 231 ? -14.952 4.333 20.486 1.00 89.31 231 GLY A C 1
ATOM 1782 O O . GLY A 1 231 ? -16.188 4.290 20.491 1.00 89.31 231 GLY A O 1
ATOM 1783 N N . ASP A 1 232 ? -14.269 5.124 21.318 1.00 88.94 232 ASP A N 1
ATOM 1784 C CA . ASP A 1 232 ? -14.883 5.974 22.350 1.00 88.94 232 ASP A CA 1
ATOM 1785 C C . ASP A 1 232 ? -15.548 7.258 21.789 1.00 88.94 232 ASP A C 1
ATOM 1787 O O . ASP A 1 232 ? -16.383 7.896 22.452 1.00 88.94 232 ASP A O 1
ATOM 1791 N N . GLY A 1 233 ? -15.254 7.583 20.525 1.00 88.31 233 GLY A N 1
ATOM 1792 C CA . GLY A 1 233 ? -15.700 8.779 19.812 1.00 88.31 233 GLY A CA 1
ATOM 1793 C C . GLY A 1 233 ? -14.815 10.014 20.017 1.00 88.31 233 GLY A C 1
ATOM 1794 O O . GLY A 1 233 ? -15.203 11.094 19.567 1.00 88.31 233 GLY A O 1
ATOM 1795 N N . ALA A 1 234 ? -13.673 9.882 20.691 1.00 93.19 234 ALA A N 1
ATOM 1796 C CA . ALA A 1 234 ? -12.667 10.918 20.854 1.00 93.19 234 ALA A CA 1
ATOM 1797 C C . ALA A 1 234 ? -11.772 11.045 19.609 1.00 93.19 234 ALA A C 1
ATOM 1799 O O . ALA A 1 234 ? -11.864 10.289 18.637 1.00 93.19 234 ALA A O 1
ATOM 1800 N N . GLU A 1 235 ? -10.920 12.072 19.613 1.00 94.44 235 GLU A N 1
ATOM 1801 C CA . GLU A 1 235 ? -9.897 12.225 18.584 1.00 94.44 235 GLU A CA 1
ATOM 1802 C C . GLU A 1 235 ? -8.657 11.414 18.944 1.00 94.44 235 GLU A C 1
ATOM 1804 O O . GLU A 1 235 ? -8.078 11.619 20.008 1.00 94.44 235 GLU A O 1
ATOM 1809 N N . HIS A 1 236 ? -8.2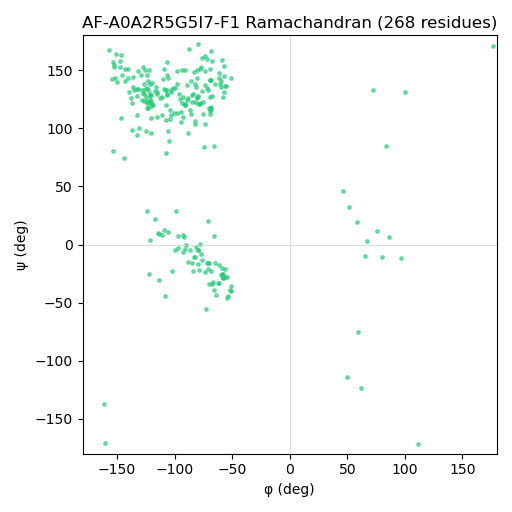04 10.593 18.000 1.00 96.19 236 HIS A N 1
ATOM 1810 C CA . HIS A 1 236 ? -6.973 9.822 18.121 1.00 96.19 236 HIS A CA 1
ATOM 1811 C C . HIS A 1 236 ? -6.009 10.136 16.983 1.00 96.19 236 HIS A C 1
ATOM 1813 O O . HIS A 1 236 ? -6.410 10.463 15.856 1.00 96.19 236 HIS A O 1
ATOM 1819 N N . TYR A 1 237 ? -4.720 10.009 17.275 1.00 96.75 237 TYR A N 1
ATOM 1820 C CA . TYR A 1 237 ? -3.652 10.234 16.316 1.00 96.75 237 TYR A CA 1
ATOM 1821 C C . TYR A 1 237 ? -2.727 9.028 16.267 1.00 96.75 237 TYR A C 1
ATOM 1823 O O . TYR A 1 237 ? -2.121 8.647 17.266 1.00 96.75 237 TYR A O 1
ATOM 1831 N N . PHE A 1 238 ? -2.572 8.481 15.068 1.00 97.50 238 PHE A N 1
ATOM 1832 C CA . PHE A 1 238 ? -1.501 7.545 14.781 1.00 97.50 238 PHE A CA 1
ATOM 1833 C C . PHE A 1 238 ? -0.227 8.323 14.480 1.00 97.50 238 PHE A C 1
ATOM 1835 O O . PHE A 1 238 ? -0.264 9.315 13.756 1.00 97.50 238 PHE A O 1
ATOM 1842 N N . GLU A 1 239 ? 0.905 7.864 14.989 1.00 97.38 239 GLU A N 1
ATOM 1843 C CA . GLU A 1 239 ? 2.214 8.295 14.516 1.00 97.38 239 GLU A CA 1
ATOM 1844 C C . GLU A 1 239 ? 2.960 7.071 13.984 1.00 97.38 239 GLU A C 1
ATOM 1846 O O . GLU A 1 239 ? 3.115 6.080 14.688 1.00 97.38 239 GLU A O 1
ATOM 1851 N N . ILE A 1 240 ? 3.352 7.099 12.709 1.00 96.88 240 ILE A N 1
ATOM 1852 C CA . ILE A 1 240 ? 3.922 5.932 12.023 1.00 96.88 240 ILE A CA 1
ATOM 1853 C C . ILE A 1 240 ? 5.235 6.328 11.369 1.00 96.88 240 ILE A C 1
ATOM 1855 O O . ILE A 1 240 ? 5.311 7.352 10.690 1.00 96.88 240 ILE A O 1
ATOM 1859 N N . GLY A 1 241 ? 6.268 5.514 11.552 1.00 94.00 241 GLY A N 1
ATOM 1860 C CA . GLY A 1 241 ? 7.575 5.753 10.955 1.00 94.00 241 GLY A CA 1
ATOM 1861 C C . GLY A 1 241 ? 8.432 4.501 10.893 1.00 94.00 241 GLY A C 1
ATOM 1862 O O . GLY A 1 241 ? 7.965 3.390 11.147 1.00 94.00 241 GLY A O 1
ATOM 1863 N N . VAL A 1 242 ? 9.700 4.701 10.539 1.00 93.31 242 VAL A N 1
ATOM 1864 C CA . VAL A 1 242 ? 10.673 3.619 10.371 1.00 93.31 242 VAL A CA 1
ATOM 1865 C C . VAL A 1 242 ? 11.875 3.860 11.274 1.00 93.31 242 VAL A C 1
ATOM 1867 O O . VAL A 1 242 ? 12.589 4.854 11.127 1.00 93.31 242 VAL A O 1
ATOM 1870 N N . LEU A 1 243 ? 12.113 2.947 12.212 1.00 90.88 243 LEU A N 1
ATOM 1871 C CA . LEU A 1 243 ? 13.305 2.956 13.052 1.00 90.88 243 LEU A CA 1
ATOM 1872 C C . LEU A 1 243 ? 14.531 2.521 12.246 1.00 90.88 243 LEU A C 1
ATOM 1874 O O . LEU A 1 243 ? 14.441 1.715 11.317 1.00 90.88 243 LEU A O 1
ATOM 1878 N N . ASN A 1 244 ? 15.693 3.058 12.623 1.00 89.25 244 ASN A N 1
ATOM 1879 C CA . ASN A 1 244 ? 16.968 2.902 11.911 1.00 89.25 244 ASN A CA 1
ATOM 1880 C C . ASN A 1 244 ? 16.953 3.390 10.454 1.00 89.25 244 ASN A C 1
ATOM 1882 O O . ASN A 1 244 ? 17.835 3.025 9.679 1.00 89.25 244 ASN A O 1
ATOM 1886 N N . ASN A 1 245 ? 15.986 4.235 10.084 1.00 87.62 245 ASN A N 1
ATOM 1887 C CA . ASN A 1 245 ? 15.996 4.924 8.800 1.00 87.62 245 ASN A CA 1
ATOM 1888 C C . ASN A 1 245 ? 17.252 5.804 8.674 1.00 87.62 245 ASN A C 1
ATOM 1890 O O . ASN A 1 245 ? 17.676 6.453 9.636 1.00 87.62 245 ASN A O 1
ATOM 1894 N N . SER A 1 246 ? 17.853 5.854 7.487 1.00 82.50 246 SER A N 1
ATOM 1895 C CA . SER A 1 246 ? 18.943 6.794 7.222 1.00 82.50 246 SER A CA 1
ATOM 1896 C C . SER A 1 246 ? 18.444 8.246 7.232 1.00 82.50 246 SER A C 1
ATOM 1898 O O . SER A 1 246 ? 17.268 8.529 7.012 1.00 82.50 246 SER A O 1
ATOM 1900 N N . LYS A 1 247 ? 19.351 9.211 7.450 1.00 77.44 247 LYS A N 1
ATOM 1901 C CA . LYS A 1 247 ? 19.002 10.648 7.541 1.00 77.44 247 LYS A CA 1
ATOM 1902 C C . LYS A 1 247 ? 18.297 11.199 6.298 1.00 77.44 247 LYS A C 1
ATOM 1904 O O . LYS A 1 247 ? 17.564 12.176 6.395 1.00 77.44 247 LYS A O 1
ATOM 1909 N N . THR A 1 248 ? 18.572 10.616 5.137 1.00 77.88 248 THR A N 1
ATOM 1910 C CA . THR A 1 248 ? 17.971 10.988 3.849 1.00 77.88 248 THR A CA 1
ATOM 1911 C C . THR A 1 248 ? 17.030 9.908 3.329 1.00 77.88 248 THR A C 1
ATOM 1913 O O . THR A 1 248 ? 16.617 9.968 2.174 1.00 77.88 248 THR A O 1
ATOM 1916 N N . GLY A 1 249 ? 16.746 8.894 4.145 1.00 81.00 249 GLY A N 1
ATOM 1917 C CA . GLY A 1 249 ? 15.966 7.743 3.747 1.00 81.00 249 GLY A CA 1
ATOM 1918 C C . GLY A 1 249 ? 14.509 8.101 3.522 1.00 81.00 249 GLY A C 1
ATOM 1919 O O . GLY A 1 249 ? 13.942 8.930 4.241 1.00 81.00 249 GLY A O 1
ATOM 1920 N N . GLN A 1 250 ? 13.909 7.499 2.502 1.00 88.75 250 GLN A N 1
ATOM 1921 C CA . GLN A 1 250 ? 12.532 7.755 2.110 1.00 88.75 250 GLN A CA 1
ATOM 1922 C C . GLN A 1 250 ? 11.740 6.460 2.170 1.00 88.75 250 GLN A C 1
ATOM 1924 O O . GLN A 1 250 ? 12.121 5.453 1.582 1.00 88.75 250 GLN A O 1
ATOM 1929 N N . TRP A 1 251 ? 10.615 6.501 2.869 1.00 93.38 251 TRP A N 1
ATOM 1930 C CA . TRP A 1 251 ? 9.692 5.383 2.971 1.00 93.38 251 TRP A CA 1
ATOM 1931 C C . TRP A 1 251 ? 8.319 5.825 2.519 1.00 93.38 251 TRP A C 1
ATOM 1933 O O . TRP A 1 251 ? 7.841 6.884 2.909 1.00 93.38 251 TRP A O 1
ATOM 1943 N N . ASN A 1 252 ? 7.666 5.013 1.698 1.00 92.88 252 ASN A N 1
ATOM 1944 C CA . ASN A 1 252 ? 6.238 5.176 1.475 1.00 92.88 252 ASN A CA 1
ATOM 1945 C C . ASN A 1 252 ? 5.507 4.621 2.706 1.00 92.88 252 ASN A C 1
ATOM 1947 O O . ASN A 1 252 ? 5.843 3.528 3.153 1.00 92.88 252 ASN A O 1
ATOM 1951 N N . ILE A 1 253 ? 4.543 5.345 3.269 1.00 94.00 253 ILE A N 1
ATOM 1952 C CA . ILE A 1 253 ? 3.711 4.890 4.393 1.00 94.00 253 ILE A CA 1
ATOM 1953 C C . ILE A 1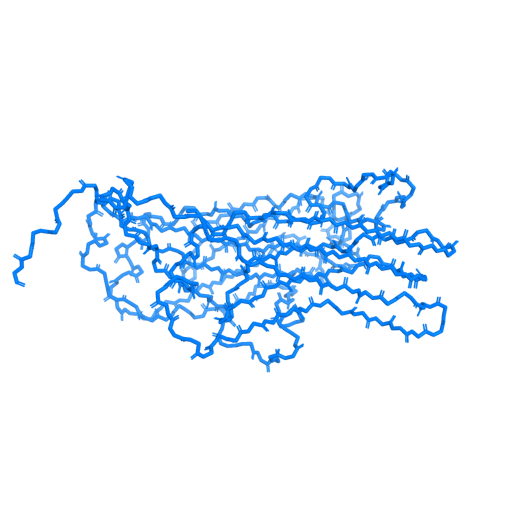 253 ? 2.266 5.205 4.042 1.00 94.00 253 ILE A C 1
ATOM 1955 O O . ILE A 1 253 ? 1.897 6.366 3.986 1.00 94.00 253 ILE A O 1
ATOM 1959 N N . ASP A 1 254 ? 1.428 4.208 3.801 1.00 95.00 254 ASP A N 1
ATOM 1960 C CA . ASP A 1 254 ? 0.008 4.416 3.496 1.00 95.00 254 ASP A CA 1
ATOM 1961 C C . ASP A 1 254 ? -0.838 3.463 4.350 1.00 95.00 254 ASP A C 1
ATOM 1963 O O . ASP A 1 254 ? -0.955 2.280 4.013 1.00 95.00 254 ASP A O 1
ATOM 1967 N N . PRO A 1 255 ? -1.321 3.932 5.514 1.00 96.44 255 PRO A N 1
ATOM 1968 C CA . PRO A 1 255 ? -2.032 3.103 6.467 1.00 96.44 255 PRO A CA 1
ATOM 1969 C C . PRO A 1 255 ? -3.546 3.243 6.321 1.00 96.44 255 PRO A C 1
ATOM 1971 O O . PRO A 1 255 ? -4.096 4.344 6.202 1.00 96.44 255 PRO A O 1
ATOM 1974 N N . ILE A 1 256 ? -4.228 2.106 6.401 1.00 96.75 256 ILE A N 1
ATOM 1975 C CA . ILE A 1 256 ? -5.683 2.017 6.359 1.00 96.75 256 ILE A CA 1
ATOM 1976 C C . ILE A 1 256 ? -6.146 1.205 7.563 1.00 96.75 256 ILE A C 1
ATOM 1978 O O . ILE A 1 256 ? -5.711 0.070 7.747 1.00 96.75 256 ILE A O 1
ATOM 1982 N N . LEU A 1 257 ? -7.031 1.779 8.376 1.00 96.31 257 LEU A N 1
ATOM 1983 C CA . LEU A 1 257 ? -7.656 1.058 9.480 1.00 96.31 257 LEU A CA 1
ATOM 1984 C C . LEU A 1 257 ? -8.929 0.363 8.982 1.00 96.31 257 LEU A C 1
ATOM 1986 O O . LEU A 1 257 ? -9.817 1.001 8.409 1.00 96.31 257 LEU A O 1
ATOM 1990 N N . LEU A 1 258 ? -9.007 -0.941 9.218 1.00 94.75 258 LEU A N 1
ATOM 1991 C CA . LEU A 1 258 ? -10.161 -1.789 8.958 1.00 94.75 258 LEU A CA 1
ATOM 1992 C C . LEU A 1 258 ? -10.828 -2.147 10.286 1.00 94.75 258 LEU A C 1
ATOM 1994 O O . LEU A 1 258 ? -10.162 -2.600 11.216 1.00 94.75 258 LEU A O 1
ATOM 1998 N N . VAL A 1 259 ? -12.144 -1.952 10.363 1.00 92.00 259 VAL A N 1
ATOM 1999 C CA . VAL A 1 259 ? -12.952 -2.302 11.541 1.00 92.00 259 VAL A CA 1
ATOM 2000 C C . VAL A 1 259 ? -14.015 -3.305 11.134 1.00 92.00 259 VAL A C 1
ATOM 2002 O O . VAL A 1 259 ? -14.975 -2.957 10.442 1.00 92.00 259 VAL A O 1
ATOM 2005 N N . SER A 1 260 ? -13.849 -4.547 11.571 1.00 89.06 260 SER A N 1
ATOM 2006 C CA . SER A 1 260 ? -14.738 -5.660 11.240 1.00 89.06 260 SER A CA 1
ATOM 2007 C C . SER A 1 260 ? -15.532 -6.080 12.467 1.00 89.06 260 SER A C 1
ATOM 2009 O O . SER A 1 260 ? -14.996 -6.119 13.574 1.00 89.06 260 SER A O 1
ATOM 2011 N N . ARG A 1 261 ? -16.803 -6.441 12.279 1.00 82.69 261 ARG A N 1
ATOM 2012 C CA . ARG A 1 261 ? -17.591 -7.110 13.319 1.00 82.69 261 ARG A CA 1
ATOM 2013 C C . ARG A 1 261 ? -17.533 -8.619 13.079 1.00 82.69 261 ARG A C 1
ATOM 2015 O O . ARG A 1 261 ? -17.740 -9.078 11.960 1.00 82.69 261 ARG A O 1
ATOM 2022 N N . MET A 1 262 ? -17.204 -9.365 14.123 1.00 66.69 262 MET A N 1
ATOM 2023 C CA . MET A 1 262 ? -17.012 -10.817 14.125 1.00 66.69 262 MET A CA 1
ATOM 2024 C C . MET A 1 262 ? -18.299 -11.581 14.473 1.00 66.69 262 MET A C 1
ATOM 2026 O O . MET A 1 262 ? -18.257 -12.797 14.660 1.00 66.69 262 MET A O 1
ATOM 2030 N N . ASP A 1 263 ? -19.445 -10.903 14.599 1.00 57.56 263 ASP A N 1
ATOM 2031 C CA . ASP A 1 263 ? -20.700 -11.554 14.957 1.00 57.56 263 ASP A CA 1
ATOM 2032 C C . ASP A 1 263 ? -21.265 -12.375 13.791 1.00 57.56 263 ASP A C 1
ATOM 2034 O O . ASP A 1 263 ? -21.857 -11.888 12.829 1.00 57.56 263 ASP A O 1
ATOM 2038 N N . VAL A 1 264 ? -21.088 -13.686 13.913 1.00 45.19 264 VAL A N 1
ATOM 2039 C CA . VAL A 1 264 ? -21.809 -14.681 13.133 1.00 45.19 264 VAL A CA 1
ATOM 2040 C C . VAL A 1 264 ? -23.161 -14.894 13.822 1.00 45.19 264 VAL A C 1
ATOM 2042 O O . VAL A 1 264 ? -23.220 -15.542 14.862 1.00 45.19 264 VAL A O 1
ATOM 2045 N N . ALA A 1 265 ? -24.225 -14.369 13.206 1.00 37.38 265 ALA A N 1
ATOM 2046 C CA . ALA A 1 265 ? -25.653 -14.568 13.501 1.00 37.38 265 ALA A CA 1
ATOM 2047 C C . ALA A 1 265 ? -26.390 -13.471 14.304 1.00 37.38 265 ALA A C 1
ATOM 2049 O O . ALA A 1 265 ? -26.009 -13.090 15.403 1.00 37.38 265 ALA A O 1
ATOM 2050 N N . GLN A 1 266 ? -27.555 -13.112 13.743 1.00 34.38 266 GLN A N 1
ATOM 2051 C CA . GLN A 1 266 ? -28.666 -12.308 14.276 1.00 34.38 266 GLN A CA 1
ATOM 2052 C C . GLN A 1 266 ? -28.558 -10.779 14.181 1.00 34.38 266 GLN A C 1
ATOM 2054 O O . GLN A 1 266 ? -28.317 -10.075 15.155 1.00 34.38 266 GLN A O 1
ATOM 2059 N N . LEU A 1 267 ? -28.960 -10.259 13.019 1.00 29.94 267 LEU A N 1
ATOM 2060 C CA . LEU A 1 267 ? -29.852 -9.100 12.988 1.00 29.94 267 LEU A CA 1
ATOM 2061 C C . LEU A 1 267 ? -31.242 -9.611 12.592 1.00 29.94 267 LEU A C 1
ATOM 2063 O O . LEU A 1 267 ? -31.508 -9.864 11.420 1.00 29.94 267 LEU A O 1
ATOM 2067 N N . CYS A 1 268 ? -32.099 -9.836 13.590 1.00 26.72 268 CYS A N 1
ATOM 2068 C CA . CYS A 1 268 ? -33.541 -9.845 13.369 1.00 26.72 268 CYS A CA 1
ATOM 2069 C C . CYS A 1 268 ? -33.987 -8.399 13.132 1.00 26.72 268 CYS A C 1
ATOM 2071 O O . CYS A 1 268 ? -33.568 -7.498 13.858 1.00 26.72 268 CYS A O 1
ATOM 2073 N N . GLU A 1 269 ? -34.819 -8.207 12.114 1.00 27.47 269 GLU A N 1
ATOM 2074 C CA . GLU A 1 269 ? -35.473 -6.943 11.786 1.00 27.47 269 GLU A CA 1
ATOM 2075 C C . GLU A 1 269 ? -36.351 -6.453 12.951 1.00 27.47 269 GLU A C 1
ATOM 2077 O O . GLU A 1 269 ? -37.135 -7.219 13.525 1.00 27.47 269 GLU A O 1
ATOM 2082 N N . HIS A 1 270 ? -36.248 -5.161 13.257 1.00 33.75 270 HIS A N 1
ATOM 2083 C CA . HIS A 1 270 ? -37.305 -4.376 13.889 1.00 33.75 270 HIS A CA 1
ATOM 2084 C C . HIS A 1 270 ? -37.568 -3.145 13.031 1.00 33.75 270 HIS A C 1
ATOM 2086 O O . HIS A 1 270 ? -36.577 -2.472 12.665 1.00 33.75 270 HIS A O 1
#

Solvent-accessible surface area (backbone atoms only — not comparable to full-atom values): 15202 Å² total; per-residue (Å²): 89,29,35,40,37,37,43,37,36,32,45,30,25,44,73,44,37,62,31,39,33,27,50,74,63,33,77,76,46,36,28,36,39,81,43,31,57,84,78,34,72,39,73,54,72,42,79,40,86,42,44,77,53,36,60,81,71,55,97,66,80,82,86,80,54,72,48,77,38,58,86,77,73,71,55,86,84,24,56,31,49,78,49,78,50,79,46,79,48,78,53,82,55,84,87,55,63,88,70,66,62,61,68,32,48,78,44,43,36,65,53,78,51,92,40,81,87,38,52,67,69,62,25,54,40,64,48,72,46,82,30,61,48,80,62,40,74,38,86,58,29,80,42,97,39,44,45,31,36,38,39,32,36,66,52,50,35,58,83,42,32,48,42,26,78,82,43,41,77,46,80,42,58,60,54,34,40,38,33,23,50,78,84,42,82,73,50,72,46,68,73,77,88,55,46,47,34,60,45,102,51,46,73,74,31,56,97,50,61,42,73,50,23,65,56,44,71,54,49,80,41,82,43,37,93,44,31,50,67,66,20,69,46,56,87,49,36,39,36,41,32,50,47,60,59,24,95,83,19,33,29,39,56,52,44,29,42,36,45,31,53,66,68,84,80,83,85,75,89,129

Organism: NCBI:txid2315210

Foldseek 3Di:
DKKKKKKKKKAAADDWWWKFKDKQLATPFTAIDAGQDHGDMDIDMDIDDPQLVVVRPPPDDDDIDMDIDTPDDCDDRRPIDMDMDMDMDDDDDPVCPVFDFPRWDKWFQLPPQPDSNHVQVSQKDQWKDKTKTQFAADPCLVPPFKWKKKFKDKAWDDDCRLPLCPDPLLPHSWKKKWKDKPRHTQDIDTDDNQNACPHPHVVVPPPHHPPCNGTPGTDITTRSVCSVVRNHRDMMMMMIGMPSRRNPIIMRITIMMIMGGNDRDDDDDD

Radius of gyration: 19.92 Å; Cα contacts (8 Å, |Δi|>4): 590; chains: 1; bounding box: 62×36×51 Å

Secondary structure (DSSP, 8-state):
-EEEEEEEEEESS----EEEEEETTEEEEEEEPPPPPSS-EEEEEEEEE-GGGHHHHSS-PSPP-EEEE-----BTTB--EEEEEEEEEE---TTTGGGPPPPPEEEETTPSPSSTT-HHHHTEESS-EEEEEPP-B-GGGGTTTEEEEEEEEEEEESTTTTSTTT--TTS-S--EEEEEETTEEEEEEPPP----TTSS-GGGGSSSPPTTTTSPPPEEEE-GGGHHHHTBSS-EEEEEEEET--TT-EEEEEEEEEEEE---S-----

Mean predicted aligned error: 6.48 Å

Sequence (270 aa):
MVVLEMEAAVDGRQFDRMGGFWIDNCKLLHLTTAEPLNPGRVAWSVERDVTPFARMLVGRSMPFDAILDIPNIVQGPYTGVINVTVRALIYYDPQRSMQLAPLPLVFPLRAPFRDPRSPLKGAIVSGTERLKLPPFRCEACGSSSVQLELALYSTGHGGAEEFYYLEAPGGSPFRELIVYLDGEPVAATVPFPVVYTGGINPLLWRPLSAILALNVPPYSLDLTPLAPLLGDGAEHYFEIGVLNNSKTGQWNIDPILLVSRMDVAQLCEH